Protein AF-A0A812IK78-F1 (afdb_monomer)

Nearest PDB structures (foldseek):
  7ung-assembly1_5  TM=8.771E-01  e=2.254E-24  Homo sapiens
  8glv-assembly1_Gz  TM=8.701E-01  e=1.494E-21  Chlamydomonas reinhardtii
  8g2z-assembly1_2M  TM=7.871E-01  e=5.403E-22  Tetrahymena thermophila CU428
  8snb-assembly1_4K  TM=7.567E-01  e=2.818E-20  Strongylocentrotus purpuratus
  7rro-assembly1_5  TM=8.333E-01  e=8.006E-18  Bos taurus

Organism: NCBI:txid878477

Mean predicted aligned error: 6.22 Å

Structure (mmCIF, N/CA/C/O backbone):
data_AF-A0A812IK78-F1
#
_entry.id   AF-A0A812IK78-F1
#
loop_
_atom_site.group_PDB
_atom_site.id
_atom_site.type_symbol
_atom_site.label_atom_id
_atom_site.label_alt_id
_atom_site.label_comp_id
_atom_site.label_asym_id
_atom_site.label_entity_id
_atom_site.label_seq_id
_atom_site.pdbx_PDB_ins_code
_atom_site.Cartn_x
_atom_site.Cartn_y
_atom_site.Cartn_z
_atom_site.occupancy
_atom_site.B_iso_or_equiv
_atom_site.auth_seq_id
_atom_site.auth_comp_id
_atom_site.auth_asym_id
_atom_site.auth_atom_id
_atom_site.pdbx_PDB_model_num
ATOM 1 N N . MET A 1 1 ? 15.919 9.893 -33.409 1.00 46.41 1 MET A N 1
ATOM 2 C CA . MET A 1 1 ? 15.986 10.780 -32.232 1.00 46.41 1 MET A CA 1
ATOM 3 C C . MET A 1 1 ? 16.016 9.869 -31.035 1.00 46.41 1 MET A C 1
ATOM 5 O O . MET A 1 1 ? 15.096 9.068 -30.896 1.00 46.41 1 MET A O 1
ATOM 9 N N . ASP A 1 2 ? 17.118 9.893 -30.299 1.00 56.88 2 ASP A N 1
ATOM 10 C CA . ASP A 1 2 ? 17.412 8.895 -29.279 1.00 56.88 2 ASP A CA 1
ATOM 11 C C . ASP A 1 2 ? 16.369 8.951 -28.163 1.00 56.88 2 ASP A C 1
ATOM 13 O O . ASP A 1 2 ? 16.125 9.997 -27.565 1.00 56.88 2 ASP A O 1
ATOM 17 N N . SER A 1 3 ? 15.690 7.826 -27.944 1.00 71.88 3 SER A N 1
ATOM 18 C CA . SER A 1 3 ? 14.838 7.635 -26.776 1.00 71.88 3 SER A CA 1
ATOM 19 C C . SER A 1 3 ? 15.735 7.586 -25.546 1.00 71.88 3 SER A C 1
ATOM 21 O O . SER A 1 3 ? 16.644 6.753 -25.515 1.00 71.88 3 SER A O 1
ATOM 23 N N . GLU A 1 4 ? 15.464 8.430 -24.552 1.00 90.62 4 GLU A N 1
ATOM 24 C CA . GLU A 1 4 ? 16.098 8.328 -23.237 1.00 90.62 4 GLU A CA 1
ATOM 25 C C . GLU A 1 4 ? 15.879 6.910 -22.693 1.00 90.62 4 GLU A C 1
ATOM 27 O O . GLU A 1 4 ? 14.797 6.332 -22.864 1.00 90.62 4 GLU A O 1
ATOM 32 N N . ASN A 1 5 ? 16.914 6.314 -22.107 1.00 93.38 5 ASN A N 1
ATOM 33 C CA . ASN A 1 5 ? 16.847 4.960 -21.589 1.00 93.38 5 ASN A CA 1
ATOM 34 C C . ASN A 1 5 ? 17.382 4.872 -20.162 1.00 93.38 5 ASN A C 1
ATOM 36 O O . ASN A 1 5 ? 18.291 5.586 -19.756 1.00 93.38 5 ASN A O 1
ATOM 40 N N . PHE A 1 6 ? 16.785 3.960 -19.409 1.00 94.94 6 PHE A N 1
ATOM 41 C CA . PHE A 1 6 ? 17.054 3.756 -17.998 1.00 94.94 6 PHE A CA 1
ATOM 42 C C . PHE A 1 6 ? 17.309 2.275 -17.754 1.00 94.94 6 PHE A C 1
ATOM 44 O O . PHE A 1 6 ? 16.521 1.420 -18.174 1.00 94.94 6 PHE A O 1
ATOM 51 N N . GLY A 1 7 ? 18.428 1.963 -17.110 1.00 95.88 7 GLY A N 1
ATOM 52 C CA . GLY A 1 7 ? 18.845 0.598 -16.825 1.00 95.88 7 GLY A CA 1
ATOM 53 C C . GLY A 1 7 ? 18.560 0.196 -15.380 1.00 95.88 7 GLY A C 1
ATOM 54 O O . GLY A 1 7 ? 18.859 0.934 -14.442 1.00 95.88 7 GLY A O 1
ATOM 55 N N . PHE A 1 8 ? 18.051 -1.018 -15.186 1.00 96.88 8 PHE A N 1
ATOM 56 C CA . PHE A 1 8 ? 17.749 -1.593 -13.877 1.00 96.88 8 PHE A CA 1
ATOM 57 C C . PHE A 1 8 ? 18.236 -3.039 -13.794 1.00 96.88 8 PHE A C 1
ATOM 59 O O . PHE A 1 8 ? 18.164 -3.793 -14.764 1.00 96.88 8 PHE A O 1
ATOM 66 N N . VAL A 1 9 ? 18.687 -3.438 -12.610 1.00 96.75 9 VAL A N 1
ATOM 67 C CA . VAL A 1 9 ? 18.851 -4.842 -12.230 1.00 96.75 9 VAL A CA 1
ATOM 68 C C . VAL A 1 9 ? 17.561 -5.270 -11.548 1.00 96.75 9 VAL A C 1
ATOM 70 O O . VAL A 1 9 ? 17.132 -4.630 -10.584 1.00 96.75 9 VAL A O 1
ATOM 73 N N . VAL A 1 10 ? 16.933 -6.330 -12.047 1.00 95.88 10 VAL A N 1
ATOM 74 C CA . VAL A 1 10 ? 15.663 -6.843 -11.524 1.00 95.88 10 VAL A CA 1
ATOM 75 C C . VAL A 1 10 ? 15.770 -8.319 -11.170 1.00 95.88 10 VAL A C 1
ATOM 77 O O . VAL A 1 10 ? 16.457 -9.072 -11.855 1.00 95.88 10 VAL A O 1
ATOM 80 N N . GLU A 1 11 ? 15.070 -8.736 -10.121 1.00 92.94 11 GLU A N 1
ATOM 81 C CA . GLU A 1 11 ? 14.919 -10.138 -9.736 1.00 92.94 11 GLU A CA 1
ATOM 82 C C . GLU A 1 11 ? 13.511 -10.644 -10.078 1.00 92.94 11 GLU A C 1
ATOM 84 O O . GLU A 1 11 ? 12.519 -9.929 -9.917 1.00 92.94 11 GLU A O 1
ATOM 89 N N . TRP A 1 12 ? 13.427 -11.878 -10.570 1.00 89.00 12 TRP A N 1
ATOM 90 C CA . TRP A 1 12 ? 12.177 -12.560 -10.901 1.00 89.00 12 TRP A CA 1
ATOM 91 C C . TRP A 1 12 ? 12.242 -14.018 -10.449 1.00 89.00 12 TRP A C 1
ATOM 93 O O . TRP A 1 12 ? 13.249 -14.694 -10.675 1.00 89.00 12 TRP A O 1
ATOM 103 N N . TYR A 1 13 ? 11.170 -14.492 -9.816 1.00 80.94 13 TYR A N 1
ATOM 104 C CA . TYR A 1 13 ? 11.032 -15.880 -9.389 1.00 80.94 13 TYR A CA 1
ATOM 105 C C . TYR A 1 13 ? 10.614 -16.775 -10.563 1.00 80.94 13 TYR A C 1
ATOM 107 O O . TYR A 1 13 ? 9.568 -16.568 -11.182 1.00 80.94 13 TYR A O 1
ATOM 115 N N . ASP A 1 14 ? 11.439 -17.775 -10.867 1.00 78.31 14 ASP A N 1
ATOM 116 C CA . ASP A 1 14 ? 11.171 -18.791 -11.880 1.00 78.31 14 ASP A CA 1
ATOM 117 C C . ASP A 1 14 ? 10.496 -20.004 -11.230 1.00 78.31 14 ASP A C 1
ATOM 119 O O . ASP A 1 14 ? 11.157 -20.852 -10.633 1.00 78.31 14 ASP A O 1
ATOM 123 N N . SER A 1 15 ? 9.170 -20.091 -11.371 1.00 71.94 15 SER A N 1
ATOM 124 C CA . SER A 1 15 ? 8.363 -21.166 -10.770 1.00 71.94 15 SER A CA 1
ATOM 125 C C . SER A 1 15 ? 8.707 -22.582 -11.250 1.00 71.94 15 SER A C 1
ATOM 127 O O . SER A 1 15 ? 8.415 -23.538 -10.540 1.00 71.94 15 SER A O 1
ATOM 129 N N . GLN A 1 16 ? 9.302 -22.751 -12.439 1.00 77.00 16 GLN A N 1
ATOM 130 C CA . GLN A 1 16 ? 9.676 -24.084 -12.932 1.00 77.00 16 GLN A CA 1
ATOM 131 C C . GLN A 1 16 ? 10.984 -24.566 -12.309 1.00 77.00 16 GLN A C 1
ATOM 133 O O . GLN A 1 16 ? 11.167 -25.762 -12.096 1.00 77.00 16 GLN A O 1
ATOM 138 N N . ALA A 1 17 ? 11.898 -23.630 -12.057 1.00 75.94 17 ALA A N 1
ATOM 139 C CA . ALA A 1 17 ? 13.214 -23.912 -11.507 1.00 75.94 17 ALA A CA 1
ATOM 140 C C . ALA A 1 17 ? 13.279 -23.741 -9.979 1.00 75.94 17 ALA A C 1
ATOM 142 O O . ALA A 1 17 ? 14.296 -24.090 -9.390 1.00 75.94 17 ALA A O 1
ATOM 143 N N . ASP A 1 18 ? 12.228 -23.191 -9.362 1.00 76.00 18 ASP A N 1
ATOM 144 C CA . ASP A 1 18 ? 12.171 -22.811 -7.944 1.00 76.00 18 ASP A CA 1
ATOM 145 C C . ASP A 1 18 ? 13.355 -21.918 -7.523 1.00 76.00 18 ASP A C 1
ATOM 147 O O . ASP A 1 18 ? 14.008 -22.105 -6.497 1.00 76.00 18 ASP A O 1
ATOM 151 N N . LEU A 1 19 ? 13.699 -20.956 -8.387 1.00 82.62 19 LEU A N 1
ATOM 152 C CA . LEU A 1 19 ? 14.916 -20.155 -8.265 1.00 82.62 19 LEU A CA 1
ATOM 153 C C . LEU A 1 19 ? 14.652 -18.683 -8.584 1.00 82.62 19 LEU A C 1
ATOM 155 O O . LEU A 1 19 ? 14.007 -18.339 -9.576 1.00 82.62 19 LEU A O 1
ATOM 159 N N . MET A 1 20 ? 15.242 -17.797 -7.781 1.00 82.38 20 MET A N 1
ATOM 160 C CA . MET A 1 20 ? 15.322 -16.370 -8.096 1.00 82.38 20 MET A CA 1
ATOM 161 C C . MET A 1 20 ? 16.390 -16.133 -9.166 1.00 82.38 20 MET A C 1
ATOM 163 O O . MET A 1 20 ? 17.553 -16.515 -9.006 1.00 82.38 20 MET A O 1
ATOM 167 N N . ARG A 1 21 ? 16.008 -15.480 -10.264 1.00 89.81 21 ARG A N 1
ATOM 168 C CA . ARG A 1 21 ? 16.914 -15.102 -11.355 1.00 89.81 21 ARG A CA 1
ATOM 169 C C . ARG A 1 21 ? 17.015 -13.589 -11.463 1.00 89.81 21 ARG A C 1
ATOM 171 O O . ARG A 1 21 ? 16.025 -12.881 -11.300 1.00 89.81 21 ARG A O 1
ATOM 178 N N . GLU A 1 22 ? 18.209 -13.111 -11.788 1.00 94.50 22 GLU A N 1
ATOM 179 C CA . GLU A 1 22 ? 18.461 -11.697 -12.049 1.00 94.50 22 GLU A CA 1
ATOM 180 C C . GLU A 1 22 ? 18.519 -11.429 -13.551 1.00 94.50 22 GLU A C 1
ATOM 182 O O . GLU A 1 22 ? 19.116 -12.194 -14.312 1.00 94.50 22 GLU A O 1
ATOM 187 N N . TYR A 1 23 ? 17.921 -10.315 -13.958 1.00 95.69 23 TYR A N 1
ATOM 188 C CA . TYR A 1 23 ? 17.909 -9.826 -15.329 1.00 95.69 23 TYR A CA 1
ATOM 189 C C . TYR A 1 23 ? 18.273 -8.348 -15.355 1.00 95.69 23 TYR A C 1
ATOM 191 O O . TYR A 1 23 ? 18.045 -7.608 -14.396 1.00 95.69 23 TYR A O 1
ATOM 199 N N . GLN A 1 24 ? 18.791 -7.902 -16.493 1.00 96.69 24 GLN A N 1
ATOM 200 C CA . GLN A 1 24 ? 18.930 -6.485 -16.779 1.00 96.69 24 GLN A CA 1
ATOM 201 C C . GLN A 1 24 ? 17.686 -6.017 -17.535 1.00 96.69 24 GLN A C 1
ATOM 203 O O . GLN A 1 24 ? 17.419 -6.481 -18.643 1.00 96.69 24 GLN A O 1
ATOM 208 N N . LEU A 1 25 ? 16.922 -5.114 -16.927 1.00 96.94 25 LEU A N 1
ATOM 209 C CA . LEU A 1 25 ? 15.779 -4.442 -17.533 1.00 96.94 25 LEU A CA 1
ATOM 210 C C . LEU A 1 25 ? 16.242 -3.093 -18.090 1.00 96.94 25 LEU A C 1
ATOM 212 O O . LEU A 1 25 ? 16.832 -2.287 -17.375 1.00 96.94 25 LEU A O 1
ATOM 216 N N . THR A 1 26 ? 15.945 -2.825 -19.355 1.00 96.50 26 THR A N 1
ATOM 217 C CA . THR A 1 26 ? 16.120 -1.504 -19.965 1.00 96.50 26 THR A CA 1
ATOM 218 C C . THR A 1 26 ? 14.755 -0.935 -20.293 1.00 96.50 26 THR A C 1
ATOM 220 O O . THR A 1 26 ? 13.980 -1.567 -21.011 1.00 96.50 26 THR A O 1
ATOM 223 N N . VAL A 1 27 ? 14.470 0.255 -19.776 1.00 95.81 27 VAL A N 1
ATOM 224 C CA . VAL A 1 27 ? 13.242 1.000 -20.048 1.00 95.81 27 VAL A CA 1
ATOM 225 C C . VAL A 1 27 ? 13.580 2.152 -20.979 1.00 95.81 27 VAL A C 1
ATOM 227 O O . VAL A 1 27 ? 14.478 2.936 -20.695 1.00 95.81 27 VAL A O 1
ATOM 230 N N . PHE A 1 28 ? 12.869 2.249 -22.092 1.00 95.25 28 PHE A N 1
ATOM 231 C CA . PHE A 1 28 ? 13.009 3.301 -23.085 1.00 95.25 28 PHE A CA 1
ATOM 232 C C . PHE A 1 28 ? 11.812 4.239 -22.970 1.00 95.25 28 PHE A C 1
ATOM 234 O O . PHE A 1 28 ? 10.661 3.796 -22.975 1.00 95.25 28 PHE A O 1
ATOM 241 N N . LYS A 1 29 ? 12.089 5.538 -22.892 1.00 93.38 29 LYS A N 1
ATOM 242 C CA . LYS A 1 29 ? 11.090 6.601 -22.864 1.00 93.38 29 LYS A CA 1
ATOM 243 C C . LYS A 1 29 ? 11.051 7.272 -24.241 1.00 93.38 29 LYS A C 1
ATOM 245 O O . LYS A 1 29 ? 11.877 8.144 -24.526 1.00 93.38 29 LYS A O 1
ATOM 250 N N . PRO A 1 30 ? 10.152 6.847 -25.146 1.00 92.12 30 PRO A N 1
ATOM 251 C CA . PRO A 1 30 ? 10.002 7.515 -26.429 1.00 92.12 30 PRO A CA 1
ATOM 252 C C . PRO A 1 30 ? 9.407 8.917 -26.236 1.00 92.12 30 PRO A C 1
ATOM 254 O O . PRO A 1 30 ? 8.696 9.185 -25.271 1.00 92.12 30 PRO A O 1
ATOM 257 N N . HIS A 1 31 ? 9.657 9.825 -27.185 1.00 87.31 31 HIS A N 1
ATOM 258 C CA . HIS A 1 31 ? 9.083 11.179 -27.149 1.00 87.31 31 HIS A CA 1
ATOM 259 C C . HIS A 1 31 ? 7.542 11.157 -27.225 1.00 87.31 31 HIS A C 1
ATOM 261 O O . HIS A 1 31 ? 6.865 12.056 -26.724 1.00 87.31 31 HIS A O 1
ATOM 267 N N . LYS A 1 32 ? 6.974 10.153 -27.898 1.00 88.00 32 LYS A N 1
ATOM 268 C CA . LYS A 1 32 ? 5.530 9.927 -27.994 1.00 88.00 32 LYS A CA 1
ATOM 269 C C . LYS A 1 32 ? 5.249 8.441 -27.830 1.00 88.00 32 LYS A C 1
ATOM 271 O O . LYS A 1 32 ? 5.955 7.628 -28.420 1.00 88.00 32 LYS A O 1
ATOM 276 N N . GLY A 1 33 ? 4.184 8.120 -27.106 1.00 88.62 33 GLY A N 1
ATOM 277 C CA . GLY A 1 33 ? 3.752 6.746 -26.870 1.00 88.62 33 GLY A CA 1
ATOM 278 C C . GLY A 1 33 ? 4.087 6.238 -25.465 1.00 88.62 33 GLY A C 1
ATOM 279 O O . GLY A 1 33 ? 4.602 6.997 -24.641 1.00 88.62 33 GLY A O 1
ATOM 280 N N . PRO A 1 34 ? 3.739 4.974 -25.180 1.00 93.25 34 PRO A N 1
ATOM 281 C CA . PRO A 1 34 ? 3.996 4.348 -23.889 1.00 93.25 34 PRO A CA 1
ATOM 282 C C . PRO A 1 34 ? 5.493 4.105 -23.675 1.00 93.25 34 PRO A C 1
ATOM 284 O O . PRO A 1 34 ? 6.281 4.147 -24.621 1.00 93.25 34 PRO A O 1
ATOM 287 N N . LEU A 1 35 ? 5.884 3.793 -22.437 1.00 94.69 35 LEU A N 1
ATOM 288 C CA . LEU A 1 35 ? 7.221 3.260 -22.181 1.00 94.69 35 LEU A CA 1
ATOM 289 C C . LEU A 1 35 ? 7.416 1.952 -22.945 1.00 94.69 35 LEU A C 1
ATOM 291 O O . LEU A 1 35 ? 6.470 1.203 -23.180 1.00 94.69 35 LEU A O 1
ATOM 295 N N . GLU A 1 36 ? 8.654 1.653 -23.306 1.00 95.75 36 GLU A N 1
ATOM 296 C CA . GLU A 1 36 ? 9.023 0.375 -23.905 1.00 95.75 36 GLU A CA 1
ATOM 297 C C . GLU A 1 36 ? 10.068 -0.304 -23.029 1.00 95.75 36 GLU A C 1
ATOM 299 O O . GLU A 1 36 ? 10.889 0.359 -22.402 1.00 95.75 36 GLU A O 1
ATOM 304 N N . VAL A 1 37 ? 10.059 -1.631 -22.977 1.00 96.25 37 VAL A N 1
ATOM 305 C CA . VAL A 1 37 ? 10.954 -2.408 -22.116 1.00 96.25 37 VAL A CA 1
ATOM 306 C C . VAL A 1 37 ? 11.644 -3.514 -22.893 1.00 96.25 37 VAL A C 1
ATOM 308 O O . VAL A 1 37 ? 11.050 -4.134 -23.772 1.00 96.25 37 VAL A O 1
ATOM 311 N N . ALA A 1 38 ? 12.903 -3.774 -22.559 1.00 96.06 38 ALA A N 1
ATOM 312 C CA . ALA A 1 38 ? 13.656 -4.940 -23.004 1.00 96.06 38 ALA A CA 1
ATOM 313 C C . ALA A 1 38 ? 14.335 -5.596 -21.799 1.00 96.06 38 ALA A C 1
ATOM 315 O O . ALA A 1 38 ? 14.717 -4.909 -20.853 1.00 96.06 38 ALA A O 1
ATOM 316 N N . MET A 1 39 ? 14.505 -6.917 -21.840 1.00 96.12 39 MET A N 1
ATOM 317 C CA . MET A 1 39 ? 15.223 -7.660 -20.803 1.00 96.12 39 MET A CA 1
ATOM 318 C C . MET A 1 39 ? 16.352 -8.486 -21.403 1.00 96.12 39 MET A C 1
ATOM 320 O O . MET A 1 39 ? 16.181 -9.165 -22.423 1.00 96.12 39 MET A O 1
ATOM 324 N N . TYR A 1 40 ? 17.490 -8.470 -20.723 1.00 96.06 40 TYR A N 1
ATOM 325 C CA . TYR A 1 40 ? 18.671 -9.254 -21.046 1.00 96.06 40 TYR A CA 1
ATOM 326 C C . TYR A 1 40 ? 19.0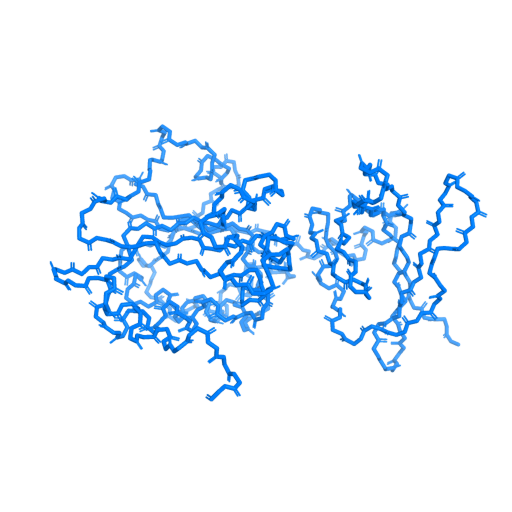12 -10.184 -19.881 1.00 96.06 40 TYR A C 1
ATOM 328 O O . TYR A 1 40 ? 18.966 -9.779 -18.719 1.00 96.06 40 TYR A O 1
ATOM 336 N N . ASP A 1 41 ? 19.325 -11.438 -20.200 1.00 94.19 41 ASP A N 1
ATOM 337 C CA . ASP A 1 41 ? 19.831 -12.422 -19.247 1.00 94.19 41 ASP A CA 1
ATOM 338 C C . ASP A 1 41 ? 21.368 -12.380 -19.276 1.00 94.19 41 ASP A C 1
ATOM 340 O O . ASP A 1 41 ? 21.969 -12.866 -20.244 1.00 94.19 41 ASP A O 1
ATOM 344 N N . PRO A 1 42 ? 22.019 -11.805 -18.246 1.00 90.81 42 PRO A N 1
ATOM 345 C CA . PRO A 1 42 ? 23.472 -11.700 -18.211 1.00 90.81 42 PRO A CA 1
ATOM 346 C C . PRO A 1 42 ? 24.165 -13.052 -18.021 1.00 90.81 42 PRO A C 1
ATOM 348 O O . PRO A 1 42 ? 25.313 -13.187 -18.430 1.00 90.81 42 PRO A O 1
ATOM 351 N N . LYS A 1 43 ? 23.496 -14.062 -17.443 1.00 90.81 43 LYS A N 1
ATOM 352 C CA . LYS A 1 43 ? 24.081 -15.396 -17.233 1.00 90.81 43 LYS A CA 1
ATOM 353 C C . LYS A 1 43 ? 24.050 -16.229 -18.511 1.00 90.81 43 LYS A C 1
ATOM 355 O O . LYS A 1 43 ? 25.012 -16.924 -18.815 1.00 90.81 43 LYS A O 1
ATOM 360 N N . ALA A 1 44 ? 22.948 -16.166 -19.257 1.00 90.56 44 ALA A N 1
ATOM 361 C CA . ALA A 1 44 ? 22.789 -16.895 -20.518 1.00 90.56 44 ALA A CA 1
ATOM 362 C C . ALA A 1 44 ? 23.257 -16.100 -21.752 1.00 90.56 44 ALA A C 1
ATOM 364 O O . ALA A 1 44 ? 23.137 -16.592 -22.875 1.00 90.56 44 ALA A O 1
ATOM 365 N N . HIS A 1 45 ? 23.745 -14.872 -21.556 1.00 92.56 45 HIS A N 1
ATOM 366 C CA . HIS A 1 45 ? 24.200 -13.951 -22.598 1.00 92.56 45 HIS A CA 1
ATOM 367 C C . HIS A 1 45 ? 23.207 -13.751 -23.757 1.00 92.56 45 HIS A C 1
ATOM 369 O O . HIS A 1 45 ? 23.598 -13.628 -24.920 1.00 92.56 45 HIS A O 1
ATOM 375 N N . ARG A 1 46 ? 21.903 -13.700 -23.461 1.00 93.56 46 ARG A N 1
ATOM 376 C CA . ARG A 1 46 ? 20.851 -13.604 -24.486 1.00 93.56 46 ARG A CA 1
ATOM 377 C C . ARG A 1 46 ? 19.747 -12.628 -24.107 1.00 93.56 46 ARG A C 1
ATOM 379 O O . ARG A 1 46 ? 19.479 -12.387 -22.933 1.00 93.56 46 ARG A O 1
ATOM 386 N N . SER A 1 47 ? 19.054 -12.107 -25.119 1.00 92.19 47 SER A N 1
ATOM 387 C CA . SER A 1 47 ? 17.808 -11.369 -24.897 1.00 92.19 47 SER A CA 1
ATOM 388 C C . SER A 1 47 ? 16.756 -12.313 -24.313 1.00 92.19 47 SER A C 1
ATOM 390 O O . SER A 1 47 ? 16.498 -13.383 -24.866 1.00 92.19 47 SER A O 1
ATOM 392 N N . PHE A 1 48 ? 16.175 -11.905 -23.188 1.00 92.00 48 PHE A N 1
ATOM 393 C CA . PHE A 1 48 ? 15.056 -12.587 -22.547 1.00 92.00 48 PHE A CA 1
ATOM 394 C C . PHE A 1 48 ? 13.718 -12.030 -23.047 1.00 92.00 48 PHE A C 1
ATOM 396 O O . PHE A 1 48 ? 12.802 -12.785 -23.361 1.00 92.00 48 PHE A O 1
ATOM 403 N N . LEU A 1 49 ? 13.635 -10.703 -23.183 1.00 93.06 49 LEU A N 1
ATOM 404 C CA . LEU A 1 49 ? 12.498 -9.989 -23.754 1.00 93.06 49 LEU A CA 1
ATOM 405 C C . LEU A 1 49 ? 13.021 -8.950 -24.747 1.00 93.06 49 LEU A C 1
ATOM 407 O O . LEU A 1 49 ? 13.859 -8.114 -24.399 1.00 93.06 49 LEU A O 1
ATOM 411 N N . LYS A 1 50 ? 12.530 -9.000 -25.987 1.00 94.50 50 LYS A N 1
ATOM 412 C CA . LYS A 1 50 ? 12.819 -7.963 -26.987 1.00 94.50 50 LYS A CA 1
ATOM 413 C C . LYS A 1 50 ? 12.088 -6.669 -26.622 1.00 94.50 50 LYS A C 1
ATOM 415 O O . LYS A 1 50 ? 11.107 -6.707 -25.893 1.00 94.50 50 LYS A O 1
ATOM 420 N N . ARG A 1 51 ? 12.555 -5.536 -27.150 1.00 94.81 51 ARG A N 1
ATOM 421 C CA . ARG A 1 51 ? 11.939 -4.218 -26.932 1.00 94.81 51 ARG A CA 1
ATOM 422 C C . ARG A 1 51 ? 10.452 -4.251 -27.296 1.00 94.81 51 ARG A C 1
ATOM 424 O O . ARG A 1 51 ? 10.123 -4.507 -28.453 1.00 94.81 51 ARG A O 1
ATOM 431 N N . MET A 1 52 ? 9.581 -4.000 -26.323 1.00 94.12 52 MET A N 1
ATOM 432 C CA . MET A 1 52 ? 8.129 -4.001 -26.512 1.00 94.12 52 MET A CA 1
ATOM 433 C C . MET A 1 52 ? 7.435 -2.923 -25.654 1.00 94.12 52 MET A C 1
ATOM 435 O O . MET A 1 52 ? 7.938 -2.598 -24.578 1.00 94.12 52 MET A O 1
ATOM 439 N N . PRO A 1 53 ? 6.295 -2.363 -26.105 1.00 94.00 53 PRO A N 1
ATOM 440 C CA . PRO A 1 53 ? 5.578 -1.291 -25.408 1.00 94.00 53 PRO A CA 1
ATOM 441 C C . PRO A 1 53 ? 4.779 -1.777 -24.191 1.00 94.00 53 PRO A C 1
ATOM 443 O O . PRO A 1 53 ? 4.042 -2.761 -24.269 1.00 94.00 53 PRO A O 1
ATOM 446 N N . ILE A 1 54 ? 4.851 -1.034 -23.089 1.00 93.50 54 ILE A N 1
ATOM 447 C CA . ILE A 1 54 ? 4.163 -1.310 -21.826 1.00 93.50 54 ILE A CA 1
ATOM 448 C C . ILE A 1 54 ? 3.389 -0.068 -21.334 1.00 93.50 54 ILE A C 1
ATOM 450 O O . ILE A 1 54 ? 3.945 0.794 -20.654 1.00 93.50 54 ILE A O 1
ATOM 454 N N . PRO A 1 55 ? 2.096 0.059 -21.685 1.00 86.88 55 PRO A N 1
ATOM 455 C CA . PRO A 1 55 ? 1.300 1.249 -21.369 1.00 86.88 55 PRO A CA 1
ATOM 456 C C . PRO A 1 55 ? 1.122 1.525 -19.873 1.00 86.88 55 PRO A C 1
ATOM 458 O O . PRO A 1 55 ? 1.122 2.682 -19.464 1.00 86.88 55 PRO A O 1
ATOM 461 N N . ASP A 1 56 ? 1.010 0.472 -19.063 1.00 85.31 56 ASP A N 1
ATOM 462 C CA . 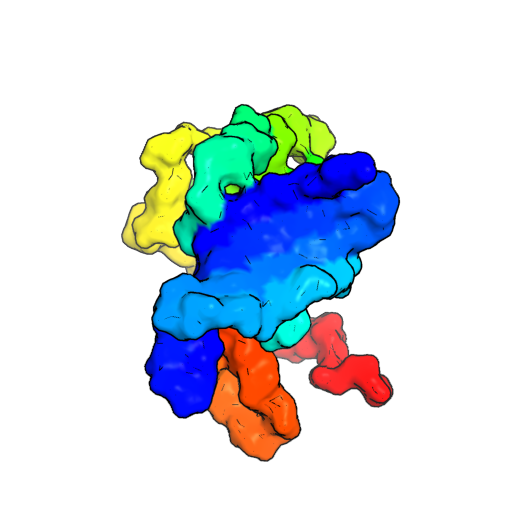ASP A 1 56 ? 0.637 0.589 -17.646 1.00 85.31 56 ASP A CA 1
ATOM 463 C C . ASP A 1 56 ? 1.825 0.840 -16.707 1.00 85.31 56 ASP A C 1
ATOM 465 O O . ASP A 1 56 ? 1.650 0.950 -15.491 1.00 85.31 56 ASP A O 1
ATOM 469 N N . LEU A 1 57 ? 3.048 0.884 -17.241 1.00 89.19 57 LEU A N 1
ATOM 470 C CA . LEU A 1 57 ? 4.250 1.127 -16.453 1.00 89.19 57 LEU A CA 1
ATOM 471 C C . LEU A 1 57 ? 4.563 2.621 -16.431 1.00 89.19 57 LEU A C 1
ATOM 473 O O . LEU A 1 57 ? 4.731 3.242 -17.482 1.00 89.19 57 LEU A O 1
ATOM 477 N N . LYS A 1 58 ? 4.722 3.187 -15.233 1.00 87.25 58 LYS A N 1
ATOM 478 C CA . LYS A 1 58 ? 5.233 4.549 -15.061 1.00 87.25 58 LYS A CA 1
ATOM 479 C C . LYS A 1 58 ? 6.700 4.498 -14.660 1.00 87.25 58 LYS A C 1
ATOM 481 O O . LYS A 1 58 ? 7.109 3.643 -13.879 1.00 87.25 58 LYS A O 1
ATOM 486 N N . ILE A 1 59 ? 7.499 5.449 -15.145 1.00 87.50 59 ILE A N 1
ATOM 487 C CA . ILE A 1 59 ? 8.923 5.532 -14.777 1.00 87.50 59 ILE A CA 1
ATOM 488 C C . ILE A 1 59 ? 9.093 5.731 -13.262 1.00 87.50 59 ILE A C 1
ATOM 490 O O . ILE A 1 59 ? 10.001 5.187 -12.645 1.00 87.50 59 ILE A O 1
ATOM 494 N N . GLU A 1 60 ? 8.140 6.425 -12.644 1.00 82.31 60 GLU A N 1
ATOM 495 C CA . GLU A 1 60 ? 8.046 6.643 -11.203 1.00 82.31 60 GLU A CA 1
ATOM 496 C C . GLU A 1 60 ? 7.843 5.345 -10.407 1.00 82.31 60 GLU A C 1
ATOM 498 O O . GLU A 1 60 ? 8.066 5.335 -9.196 1.00 82.31 60 GLU A O 1
ATOM 503 N N . ASP A 1 61 ? 7.361 4.264 -11.025 1.00 83.88 61 ASP A N 1
ATOM 504 C CA . ASP A 1 61 ? 7.196 2.959 -10.371 1.00 83.88 61 ASP A CA 1
ATOM 505 C C . ASP A 1 61 ? 8.523 2.208 -10.242 1.00 83.88 61 ASP A C 1
ATOM 507 O O . ASP A 1 61 ? 8.616 1.296 -9.432 1.00 83.88 61 ASP A O 1
ATOM 511 N N . LEU A 1 62 ? 9.549 2.592 -11.008 1.00 88.38 62 LEU A N 1
ATOM 512 C CA . LEU A 1 62 ? 10.835 1.903 -11.065 1.00 88.38 62 LEU A CA 1
ATOM 513 C C . LEU A 1 62 ? 11.804 2.477 -10.029 1.00 88.38 62 LEU A C 1
ATOM 515 O O . LEU A 1 62 ? 12.632 3.341 -10.319 1.00 88.38 62 LEU A O 1
ATOM 519 N N . THR A 1 63 ? 11.687 1.987 -8.798 1.00 85.75 63 THR A N 1
ATOM 520 C CA . THR A 1 63 ? 12.537 2.389 -7.664 1.00 85.75 63 THR A CA 1
ATOM 521 C C . THR A 1 63 ? 13.201 1.180 -7.042 1.00 85.75 63 THR A C 1
ATOM 523 O O . THR A 1 63 ? 12.633 0.090 -7.058 1.00 85.75 63 THR A O 1
ATOM 526 N N . VAL A 1 64 ? 14.383 1.340 -6.453 1.00 88.25 64 VAL A N 1
ATOM 527 C CA . VAL A 1 64 ? 15.009 0.229 -5.726 1.00 88.25 64 VAL A CA 1
ATOM 528 C C . VAL A 1 64 ? 14.077 -0.267 -4.613 1.00 88.25 64 VAL A C 1
ATOM 530 O O . VAL A 1 64 ? 13.622 0.508 -3.776 1.00 88.25 64 VAL A O 1
ATOM 533 N N . GLY A 1 65 ? 13.791 -1.569 -4.622 1.00 84.19 65 GLY A N 1
ATOM 534 C CA . GLY A 1 65 ? 12.877 -2.249 -3.705 1.00 84.19 65 GLY A CA 1
ATOM 535 C C . GLY A 1 65 ? 11.442 -2.405 -4.218 1.00 84.19 65 GLY A C 1
ATOM 536 O O . GLY A 1 65 ? 10.724 -3.251 -3.692 1.00 84.19 65 GLY A O 1
ATOM 537 N N . SER A 1 66 ? 11.023 -1.652 -5.240 1.00 84.44 66 SER A N 1
ATOM 538 C CA . SER A 1 66 ? 9.680 -1.780 -5.830 1.00 84.44 66 SER A CA 1
ATOM 539 C C . SER A 1 66 ? 9.516 -3.065 -6.650 1.00 84.44 66 SER A C 1
ATOM 541 O O . SER A 1 66 ? 10.480 -3.562 -7.234 1.00 84.44 66 SER A O 1
ATOM 543 N N . THR A 1 67 ? 8.283 -3.571 -6.747 1.00 87.81 67 THR A N 1
ATOM 544 C CA . THR A 1 67 ? 7.913 -4.616 -7.713 1.00 87.81 67 THR A CA 1
ATOM 545 C C . THR A 1 67 ? 7.091 -4.009 -8.842 1.00 87.81 67 THR A C 1
ATOM 547 O O . THR A 1 67 ? 6.036 -3.417 -8.612 1.00 87.81 67 THR A O 1
ATOM 550 N N . VAL A 1 68 ? 7.539 -4.205 -10.080 1.00 89.06 68 VAL A N 1
ATOM 551 C CA . VAL A 1 68 ? 6.824 -3.800 -11.294 1.00 89.06 68 VAL A CA 1
ATOM 552 C C . VAL A 1 68 ? 6.358 -5.026 -12.066 1.00 89.06 68 VAL A C 1
ATOM 554 O O . VAL A 1 68 ? 6.988 -6.079 -12.03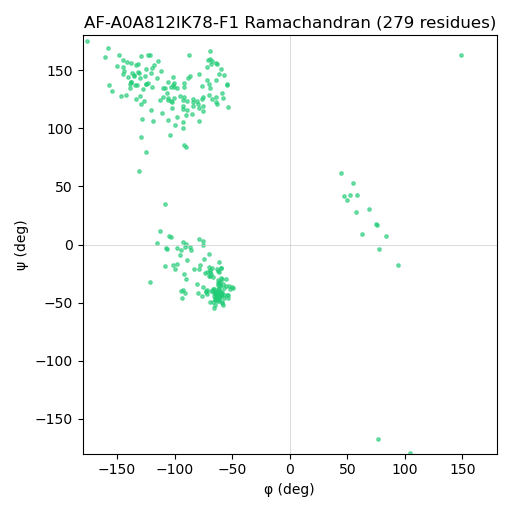7 1.00 89.06 68 VAL A O 1
ATOM 557 N N . THR A 1 69 ? 5.233 -4.909 -12.770 1.00 87.12 69 THR A N 1
ATOM 558 C CA . THR A 1 69 ? 4.730 -6.000 -13.614 1.00 87.12 69 THR A CA 1
ATOM 559 C C . THR A 1 69 ? 5.087 -5.738 -15.067 1.00 87.12 69 THR A C 1
ATOM 561 O O . THR A 1 69 ? 4.751 -4.683 -15.591 1.00 87.12 69 THR A O 1
ATOM 564 N N . VAL A 1 70 ? 5.739 -6.704 -15.713 1.00 89.69 70 VAL A N 1
ATOM 565 C CA . VAL A 1 70 ? 6.127 -6.671 -17.127 1.00 89.69 70 VAL A CA 1
ATOM 566 C C . VAL A 1 70 ? 5.640 -7.954 -17.798 1.00 89.69 70 VAL A C 1
ATOM 568 O O . VAL A 1 70 ? 6.176 -9.030 -17.545 1.00 89.69 70 VAL A O 1
ATOM 571 N N . TYR A 1 71 ? 4.606 -7.853 -18.642 1.00 86.44 71 TYR A N 1
ATOM 572 C CA . TYR A 1 71 ? 3.977 -8.986 -19.349 1.00 86.44 71 TYR A CA 1
ATOM 573 C C . TYR A 1 71 ? 3.733 -10.211 -18.455 1.00 86.44 71 TYR A C 1
ATOM 575 O O . TYR A 1 71 ? 4.316 -11.274 -18.675 1.00 86.44 71 TYR A O 1
ATOM 583 N N . ALA A 1 72 ? 2.907 -10.028 -17.421 1.00 81.00 72 ALA A N 1
ATOM 584 C CA . ALA A 1 72 ? 2.576 -11.037 -16.408 1.00 81.00 72 ALA A CA 1
ATOM 585 C C . ALA A 1 72 ? 3.758 -11.537 -15.550 1.00 81.00 72 ALA A C 1
ATOM 587 O O . ALA A 1 72 ? 3.604 -12.481 -14.784 1.00 81.00 72 ALA A O 1
ATOM 588 N N . ARG A 1 73 ? 4.938 -10.907 -15.636 1.00 85.81 73 ARG A N 1
ATOM 589 C CA . ARG A 1 73 ? 6.071 -11.185 -14.742 1.00 85.81 73 ARG A CA 1
ATOM 590 C C . ARG A 1 73 ? 6.205 -10.094 -13.706 1.00 85.81 73 ARG A C 1
ATOM 592 O O . ARG A 1 73 ? 6.160 -8.913 -14.037 1.00 85.81 73 ARG A O 1
ATOM 599 N N . HIS A 1 74 ? 6.425 -10.499 -12.471 1.00 86.56 74 HIS A N 1
ATOM 600 C CA . HIS A 1 74 ? 6.574 -9.598 -11.343 1.00 86.56 74 HIS A CA 1
ATOM 601 C C . HIS A 1 74 ? 8.055 -9.429 -11.037 1.00 86.56 74 HIS A C 1
ATOM 603 O O . HIS A 1 74 ? 8.707 -10.336 -10.525 1.00 86.56 74 HIS A O 1
ATOM 609 N N . LEU A 1 75 ? 8.598 -8.291 -11.454 1.00 91.06 75 LEU A N 1
ATOM 610 C CA . LEU A 1 75 ? 10.018 -7.988 -11.410 1.00 91.06 75 LEU A CA 1
ATOM 611 C C . LEU A 1 75 ? 10.282 -7.057 -10.236 1.00 91.06 7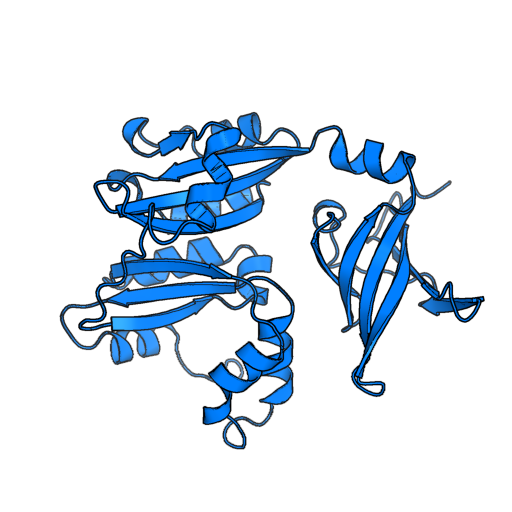5 LEU A C 1
ATOM 613 O O . LEU A 1 75 ? 9.792 -5.926 -10.223 1.00 91.06 75 LEU A O 1
ATOM 617 N N . LYS A 1 76 ? 11.074 -7.504 -9.268 1.00 90.38 76 LYS A N 1
ATOM 618 C CA . LYS A 1 76 ? 11.503 -6.648 -8.165 1.00 90.38 76 LYS A CA 1
ATOM 619 C C . LYS A 1 76 ? 12.789 -5.924 -8.535 1.00 90.38 76 LYS A C 1
ATOM 621 O O . LYS A 1 76 ? 13.783 -6.540 -8.908 1.00 90.38 76 LYS A O 1
ATOM 626 N N . VAL A 1 77 ? 12.768 -4.601 -8.462 1.00 93.38 77 VAL A N 1
ATOM 627 C CA . VAL A 1 77 ? 13.897 -3.739 -8.810 1.00 93.38 77 VAL A CA 1
ATOM 628 C C . VAL A 1 77 ? 14.929 -3.799 -7.688 1.00 93.38 77 VAL A C 1
ATOM 630 O O . VAL A 1 77 ? 14.679 -3.373 -6.563 1.00 93.38 77 VAL A O 1
ATOM 633 N N . LYS A 1 78 ? 16.111 -4.331 -7.993 1.00 94.25 78 LYS A N 1
ATOM 634 C CA . LYS A 1 78 ? 17.201 -4.536 -7.030 1.00 94.25 78 LYS A CA 1
ATOM 635 C C . LYS A 1 78 ? 18.168 -3.369 -6.980 1.00 94.25 78 LYS A C 1
ATOM 637 O O . LYS A 1 78 ? 18.641 -3.013 -5.907 1.00 94.25 78 LYS A O 1
ATOM 642 N N . ALA A 1 79 ? 18.470 -2.793 -8.137 1.00 94.25 79 ALA A N 1
ATOM 643 C CA . ALA A 1 79 ? 19.384 -1.669 -8.269 1.00 94.25 79 ALA A CA 1
ATOM 644 C C . ALA A 1 79 ? 19.159 -0.950 -9.604 1.00 94.25 79 ALA A C 1
ATOM 646 O O . ALA A 1 79 ? 18.628 -1.533 -10.550 1.00 94.25 79 ALA A O 1
ATOM 647 N N . TYR A 1 80 ? 19.630 0.290 -9.713 1.00 94.69 80 TYR A N 1
ATOM 648 C CA . TYR A 1 80 ? 19.881 0.897 -11.023 1.00 94.69 80 TYR A CA 1
ATOM 649 C C . TYR A 1 80 ? 21.109 0.241 -11.656 1.00 94.69 80 TYR A C 1
ATOM 651 O O . TYR A 1 80 ? 22.082 -0.048 -10.956 1.00 94.69 80 TYR A O 1
ATOM 659 N N . ALA A 1 81 ? 21.073 0.023 -12.967 1.00 93.88 81 ALA A N 1
ATOM 660 C CA . ALA A 1 81 ? 22.182 -0.582 -13.700 1.00 93.88 81 ALA A CA 1
ATOM 661 C C . ALA A 1 81 ? 23.369 0.382 -13.868 1.00 93.88 81 ALA A C 1
ATOM 663 O O . ALA A 1 81 ? 24.502 -0.069 -14.018 1.00 93.88 81 ALA A O 1
ATOM 664 N N . ASP A 1 82 ? 23.126 1.695 -13.825 1.00 92.62 82 ASP A N 1
ATOM 665 C CA . ASP A 1 82 ? 24.143 2.719 -14.058 1.00 92.62 82 ASP A CA 1
ATOM 666 C C . ASP A 1 82 ? 23.893 4.015 -13.260 1.00 92.62 82 ASP A C 1
ATOM 668 O O . ASP A 1 82 ? 22.811 4.274 -12.722 1.00 92.62 82 ASP A O 1
ATOM 672 N N . ALA A 1 83 ? 24.947 4.832 -13.152 1.00 90.88 83 ALA A N 1
ATOM 673 C CA . ALA A 1 83 ? 24.928 6.092 -12.409 1.00 90.88 83 ALA A CA 1
ATOM 674 C C . ALA A 1 83 ? 24.061 7.173 -13.075 1.00 90.88 83 ALA A C 1
ATOM 676 O O . ALA A 1 83 ? 23.535 8.041 -12.379 1.00 90.88 83 ALA A O 1
ATOM 677 N N . HIS A 1 84 ? 23.903 7.117 -14.401 1.00 91.25 84 HIS A N 1
ATOM 678 C CA . HIS A 1 84 ? 23.060 8.048 -15.146 1.00 91.25 84 HIS A CA 1
ATOM 679 C C . HIS A 1 84 ? 21.593 7.873 -14.749 1.00 91.25 84 HIS A C 1
ATOM 681 O O . HIS A 1 84 ? 20.964 8.830 -14.301 1.00 91.25 84 HIS A O 1
ATOM 687 N N . THR A 1 85 ? 21.100 6.635 -14.799 1.00 91.44 85 THR A N 1
ATOM 688 C CA . THR A 1 85 ? 19.751 6.253 -14.381 1.00 91.44 85 THR A CA 1
ATOM 689 C C . THR A 1 85 ? 19.499 6.647 -12.930 1.00 91.44 85 THR A C 1
ATOM 691 O O . THR A 1 85 ? 18.479 7.262 -12.626 1.00 91.44 85 THR A O 1
ATOM 694 N N . ARG A 1 86 ? 20.452 6.360 -12.033 1.00 89.88 86 ARG A N 1
ATOM 695 C CA . ARG A 1 86 ? 20.352 6.760 -10.623 1.00 89.88 86 ARG A CA 1
ATOM 696 C C . ARG A 1 86 ? 20.194 8.273 -10.473 1.00 89.88 86 ARG A C 1
ATOM 698 O O . ARG A 1 86 ? 19.276 8.729 -9.806 1.00 89.88 86 ARG A O 1
ATOM 705 N N . SER A 1 87 ? 21.075 9.052 -11.099 1.00 88.12 87 SER A N 1
ATOM 706 C CA . SER A 1 87 ? 21.042 10.516 -11.005 1.00 88.12 87 SER A CA 1
ATOM 707 C C . SER A 1 87 ? 19.739 11.094 -11.569 1.00 88.12 87 SER A C 1
ATOM 709 O O . SER A 1 87 ? 19.112 11.953 -10.948 1.00 88.12 87 SER A O 1
ATOM 711 N N . ALA A 1 88 ? 19.285 10.577 -12.712 1.00 87.25 88 ALA A N 1
ATOM 712 C CA . ALA A 1 88 ? 18.059 11.026 -13.359 1.00 87.25 88 ALA A CA 1
ATOM 713 C C . ALA A 1 88 ? 16.800 10.737 -12.522 1.00 87.25 88 ALA A C 1
ATOM 715 O O . ALA A 1 88 ? 15.914 11.585 -12.463 1.00 87.25 88 ALA A O 1
ATOM 716 N N . LEU A 1 89 ? 16.726 9.573 -11.864 1.00 84.31 89 LEU A N 1
ATOM 717 C CA . LEU A 1 89 ? 15.519 9.122 -11.155 1.00 84.31 89 LEU A CA 1
ATOM 718 C C . LEU A 1 89 ? 15.517 9.389 -9.641 1.00 84.31 89 LEU A C 1
ATOM 720 O O . LEU A 1 89 ? 14.452 9.336 -9.026 1.00 84.31 89 LEU A O 1
ATOM 724 N N . GLU A 1 90 ? 16.668 9.667 -9.021 1.00 80.88 90 GLU A N 1
ATOM 725 C CA . GLU A 1 90 ? 16.756 9.927 -7.573 1.00 80.88 90 GLU A CA 1
ATOM 726 C C . GLU A 1 90 ? 17.027 11.386 -7.207 1.00 80.88 90 GLU A C 1
ATOM 728 O O . GLU A 1 90 ? 16.766 11.768 -6.070 1.00 80.88 90 GLU A O 1
ATOM 733 N N . SER A 1 91 ? 17.518 12.223 -8.127 1.00 77.19 91 SER A N 1
ATOM 734 C CA . SER A 1 91 ? 17.988 13.578 -7.780 1.00 77.19 91 SER A CA 1
ATOM 735 C C . SER A 1 91 ? 16.936 14.486 -7.132 1.00 77.19 91 SER A C 1
ATOM 737 O O . SER A 1 91 ? 17.302 15.333 -6.321 1.00 77.19 91 SER A O 1
ATOM 739 N N . LYS A 1 92 ? 15.649 14.311 -7.451 1.00 73.69 92 LYS A N 1
ATOM 740 C CA . LYS A 1 92 ? 14.536 15.083 -6.861 1.00 73.69 92 LYS A CA 1
ATOM 741 C C . LYS A 1 92 ? 13.693 14.295 -5.869 1.00 73.69 92 LYS A C 1
ATOM 743 O O . LYS A 1 92 ? 12.759 14.830 -5.276 1.00 73.69 92 LYS A O 1
ATOM 748 N N . ARG A 1 93 ? 13.991 13.010 -5.710 1.00 82.00 93 ARG A N 1
ATOM 749 C CA . ARG A 1 93 ? 13.112 12.105 -4.996 1.00 82.00 93 ARG A CA 1
ATOM 750 C C . ARG A 1 93 ? 13.395 12.176 -3.511 1.00 82.00 93 ARG A C 1
ATOM 752 O O . ARG A 1 93 ? 14.445 11.734 -3.046 1.00 82.00 93 ARG A O 1
ATOM 759 N N . THR A 1 94 ? 12.441 12.703 -2.761 1.00 87.88 94 THR A N 1
ATOM 760 C CA . THR A 1 94 ? 12.535 12.798 -1.307 1.00 87.88 94 THR A CA 1
ATOM 761 C C . THR A 1 94 ? 11.481 11.920 -0.645 1.00 87.88 94 THR A C 1
ATOM 763 O O . THR A 1 94 ? 10.486 11.507 -1.245 1.00 87.88 94 THR A O 1
ATOM 766 N N . SER A 1 95 ? 11.749 11.564 0.607 1.00 89.81 95 SER A N 1
ATOM 767 C CA . SER A 1 95 ? 10.839 10.807 1.458 1.00 89.81 95 SER A CA 1
ATOM 768 C C . SER A 1 95 ? 10.616 11.582 2.741 1.00 89.81 95 SER A C 1
ATOM 770 O O . SER A 1 95 ? 11.581 12.071 3.334 1.00 89.81 95 SER A O 1
ATOM 772 N N . LEU A 1 96 ? 9.378 11.618 3.206 1.00 93.12 96 LEU A N 1
ATOM 773 C CA . LEU A 1 96 ? 9.011 12.209 4.485 1.00 93.12 96 LEU A CA 1
ATOM 774 C C . LEU A 1 96 ? 8.091 11.259 5.238 1.00 93.12 96 LEU A C 1
ATOM 776 O O . LEU A 1 96 ? 7.388 10.447 4.635 1.00 93.12 96 LEU A O 1
ATOM 780 N N . ALA A 1 97 ? 8.096 11.373 6.561 1.00 95.19 97 ALA A N 1
ATOM 781 C CA . ALA A 1 97 ? 7.199 10.613 7.408 1.00 95.19 97 ALA A CA 1
ATOM 782 C C . ALA A 1 97 ? 6.367 11.533 8.291 1.00 95.19 97 ALA A C 1
ATOM 784 O O . ALA A 1 97 ? 6.859 12.528 8.829 1.00 95.19 97 ALA A O 1
ATOM 785 N N . MET A 1 98 ? 5.097 11.179 8.423 1.00 95.75 98 MET A N 1
ATOM 786 C CA . MET A 1 98 ? 4.075 11.948 9.114 1.00 95.75 98 MET A CA 1
ATOM 787 C C . MET A 1 98 ? 3.303 11.017 10.046 1.00 95.75 98 MET A C 1
ATOM 789 O O . MET A 1 98 ? 2.950 9.902 9.668 1.00 95.75 98 MET A O 1
ATOM 793 N N . LEU A 1 99 ? 3.034 11.482 11.262 1.00 96.88 99 LEU A N 1
ATOM 794 C CA . LEU A 1 99 ? 2.129 10.834 12.206 1.00 96.88 99 LEU A CA 1
ATOM 795 C C . LEU A 1 99 ? 0.779 11.522 12.117 1.00 96.88 99 LEU A C 1
ATOM 797 O O . LEU A 1 99 ? 0.659 12.664 12.571 1.00 96.88 99 LEU A O 1
ATOM 801 N N . LEU A 1 100 ? -0.226 10.849 11.566 1.00 96.81 100 LEU A N 1
ATOM 802 C CA . LEU A 1 100 ? -1.595 11.338 11.629 1.00 96.81 100 LEU A CA 1
ATOM 803 C C . LEU A 1 100 ? -2.139 11.103 13.036 1.00 96.81 100 LEU A C 1
ATOM 805 O O . LEU A 1 100 ? -2.086 9.994 13.569 1.00 96.81 100 LEU A O 1
ATOM 809 N N . GLN A 1 101 ? -2.640 12.177 13.626 1.00 96.31 101 GLN A N 1
ATOM 810 C CA . GLN A 1 101 ? -3.183 12.209 14.977 1.00 96.31 101 GLN A CA 1
ATOM 811 C C . GLN A 1 101 ? -4.676 11.834 14.964 1.00 96.31 101 GLN A C 1
ATOM 813 O O . GLN A 1 101 ? -5.315 11.962 13.915 1.00 96.31 101 GLN A O 1
ATOM 818 N N . PRO A 1 102 ? -5.282 11.463 16.109 1.00 95.12 102 PRO A N 1
ATOM 819 C CA . PRO A 1 102 ? -6.696 11.081 16.182 1.00 95.12 102 PRO A CA 1
ATOM 820 C C . PRO A 1 102 ? -7.695 12.045 15.507 1.00 95.12 102 PRO A C 1
ATOM 822 O O . PRO A 1 102 ? -8.613 11.564 14.843 1.00 95.12 102 PRO A O 1
ATOM 825 N N . PRO A 1 103 ? -7.526 13.389 15.551 1.00 94.12 103 PRO A N 1
ATOM 826 C CA . PRO A 1 103 ? -8.411 14.310 14.825 1.00 94.12 103 PRO A CA 1
ATOM 827 C C . PRO A 1 103 ? -8.443 14.111 13.300 1.00 94.12 103 PRO A C 1
ATOM 829 O O . PRO A 1 103 ? -9.384 14.551 12.642 1.00 94.12 103 PRO A O 1
ATOM 832 N N . ALA A 1 104 ? -7.423 13.469 12.726 1.00 94.19 104 ALA A N 1
ATOM 833 C CA . ALA A 1 104 ? -7.337 13.164 11.302 1.00 94.19 104 ALA A CA 1
ATOM 834 C C . ALA A 1 104 ? -8.100 11.889 10.915 1.00 94.19 104 ALA A C 1
ATOM 836 O O . ALA A 1 104 ? -8.436 11.719 9.743 1.00 94.19 104 ALA A O 1
ATOM 837 N N . PHE A 1 105 ? -8.368 10.991 11.870 1.00 95.12 105 PHE A N 1
ATOM 838 C CA . PHE A 1 105 ? -8.861 9.641 11.586 1.00 95.12 105 PHE A CA 1
ATOM 839 C C . PHE A 1 105 ? -10.186 9.627 10.822 1.00 95.12 105 PHE A C 1
ATOM 841 O O . PHE A 1 105 ? -10.248 8.910 9.826 1.00 95.12 105 PHE A O 1
ATOM 848 N N . PRO A 1 106 ? -11.196 10.462 11.145 1.00 94.12 106 PRO A N 1
ATOM 849 C CA . PRO A 1 106 ? -12.445 10.496 10.377 1.00 94.12 106 PRO A CA 1
ATOM 850 C C . PRO A 1 106 ? -12.273 10.893 8.902 1.00 94.12 106 PRO A C 1
ATOM 852 O O . PRO A 1 106 ? -13.193 10.733 8.109 1.00 94.12 106 PRO A O 1
ATOM 855 N N . ARG A 1 107 ? -11.116 11.455 8.530 1.00 94.25 107 ARG A N 1
ATOM 856 C CA . ARG A 1 107 ? -10.780 11.862 7.158 1.00 94.25 107 ARG A CA 1
ATOM 857 C C . ARG A 1 107 ? -9.659 11.020 6.555 1.00 94.25 107 ARG A C 1
ATOM 859 O O . ARG A 1 107 ? -9.145 11.389 5.504 1.00 94.25 107 ARG A O 1
ATOM 866 N N . LEU A 1 108 ? -9.270 9.911 7.185 1.00 95.50 108 LEU A N 1
ATOM 867 C CA . LEU A 1 108 ? -8.123 9.102 6.768 1.00 95.50 108 LEU A CA 1
ATOM 868 C C . LEU A 1 108 ? -8.206 8.696 5.291 1.00 95.50 108 LEU A C 1
ATOM 870 O O . LEU A 1 108 ? -7.237 8.892 4.559 1.00 95.50 108 LEU A O 1
ATOM 874 N N . GLY A 1 109 ? -9.371 8.224 4.834 1.00 95.81 109 GLY A N 1
ATOM 875 C CA . GLY A 1 109 ? -9.571 7.866 3.428 1.00 95.81 109 GLY A CA 1
ATOM 876 C C . GLY A 1 109 ? -9.362 9.047 2.472 1.00 95.81 109 GLY A C 1
ATOM 877 O O . GLY A 1 109 ? -8.623 8.936 1.497 1.00 95.81 109 GLY A O 1
ATOM 878 N N . GLN A 1 110 ? -9.913 10.220 2.806 1.00 94.88 110 GLN A N 1
ATOM 879 C CA . GLN A 1 110 ? -9.735 11.449 2.019 1.00 94.88 110 GLN A CA 1
ATOM 880 C C . GLN A 1 110 ? -8.271 11.898 1.987 1.00 94.88 110 GLN A C 1
ATOM 882 O O . GLN A 1 110 ? -7.777 12.299 0.940 1.00 94.88 110 GLN A O 1
ATOM 887 N N . ILE A 1 111 ? -7.566 11.813 3.120 1.00 95.25 111 ILE A N 1
ATOM 888 C CA . ILE A 1 111 ? -6.143 12.159 3.221 1.00 95.25 111 ILE A CA 1
ATOM 889 C C . ILE A 1 111 ? -5.318 11.249 2.310 1.00 95.25 111 ILE A C 1
ATOM 891 O O . ILE A 1 111 ? -4.487 11.741 1.551 1.00 95.25 111 ILE A O 1
ATOM 895 N N . MET A 1 112 ? -5.570 9.939 2.344 1.00 95.50 112 MET A N 1
ATOM 896 C CA . MET A 1 112 ? -4.867 8.980 1.490 1.00 95.50 112 MET A CA 1
ATOM 897 C C . MET A 1 112 ? -5.130 9.235 0.004 1.00 95.50 112 MET A C 1
ATOM 899 O O . MET A 1 112 ? -4.173 9.329 -0.761 1.00 95.50 112 MET A O 1
ATOM 903 N N . SER A 1 113 ? -6.389 9.453 -0.392 1.00 95.62 113 SER A N 1
ATOM 904 C CA . SER A 1 113 ? -6.725 9.823 -1.773 1.00 95.62 113 SER A CA 1
ATOM 905 C C . SER A 1 113 ? -6.045 11.125 -2.207 1.00 95.62 113 SER A C 1
ATOM 907 O O . SER A 1 113 ? -5.512 11.199 -3.313 1.00 95.62 113 SER A O 1
ATOM 909 N N . SER A 1 114 ? -6.012 12.146 -1.342 1.00 94.62 114 SER A N 1
ATOM 910 C CA . SER A 1 114 ? -5.344 13.420 -1.635 1.00 94.62 114 SER A CA 1
ATOM 911 C C . SER A 1 114 ? -3.845 13.244 -1.859 1.00 94.62 114 SER A C 1
ATOM 913 O O . SER A 1 114 ? -3.321 13.777 -2.830 1.00 94.62 114 SER A O 1
ATOM 915 N N . ILE A 1 115 ? -3.166 12.463 -1.012 1.00 93.94 115 ILE A N 1
ATOM 916 C CA . ILE A 1 115 ? -1.732 12.155 -1.139 1.00 93.94 115 ILE A CA 1
ATOM 917 C C . ILE A 1 115 ? -1.446 11.489 -2.490 1.00 93.94 115 ILE A C 1
ATOM 919 O O . ILE A 1 115 ? -0.584 11.957 -3.233 1.00 93.94 115 ILE A O 1
ATOM 923 N N . GLU A 1 116 ? -2.199 10.445 -2.841 1.00 91.94 116 GLU A N 1
ATOM 924 C CA . GLU A 1 116 ? -1.995 9.711 -4.096 1.00 91.94 116 GLU A CA 1
ATOM 925 C C . GLU A 1 116 ? -2.310 10.574 -5.328 1.00 91.94 116 GLU A C 1
ATOM 927 O O . GLU A 1 116 ? -1.539 10.596 -6.289 1.00 91.94 116 GLU A O 1
ATOM 932 N N . SER A 1 117 ? -3.395 11.357 -5.286 1.00 92.06 117 SER A N 1
ATOM 933 C CA . SER A 1 117 ? -3.751 12.293 -6.364 1.00 92.06 117 SER A CA 1
ATOM 934 C C . SER A 1 117 ? -2.754 13.449 -6.520 1.00 92.06 117 SER A C 1
ATOM 936 O O . SER A 1 117 ? -2.565 13.954 -7.625 1.00 92.06 117 SER A O 1
ATOM 938 N N . GLY A 1 118 ? -2.080 13.830 -5.431 1.00 90.81 118 GLY A N 1
ATOM 939 C CA . GLY A 1 118 ? -1.023 14.837 -5.401 1.00 90.81 118 GLY A CA 1
ATOM 940 C C . GLY A 1 118 ? 0.339 14.336 -5.884 1.00 90.81 118 GLY A C 1
ATOM 941 O O . GLY A 1 118 ? 1.313 15.076 -5.801 1.00 90.81 118 GLY A O 1
ATOM 942 N N . GLY A 1 119 ? 0.436 13.096 -6.377 1.00 89.62 119 GLY A N 1
ATOM 943 C CA . GLY A 1 119 ? 1.677 12.531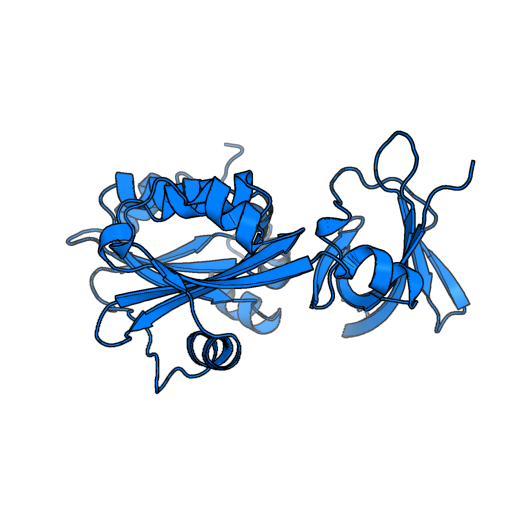 -6.917 1.00 89.62 119 GLY A CA 1
ATOM 944 C C . GLY A 1 119 ? 2.622 11.947 -5.863 1.00 89.62 119 GLY A C 1
ATOM 945 O O . GLY A 1 119 ? 3.743 11.554 -6.192 1.00 89.62 119 GLY A O 1
ATOM 946 N N . LEU A 1 120 ? 2.187 11.855 -4.604 1.00 91.88 120 LEU A N 1
ATOM 947 C CA . LEU A 1 120 ? 2.919 11.138 -3.565 1.00 91.88 120 LEU A CA 1
ATOM 948 C C . LEU A 1 120 ? 2.549 9.655 -3.576 1.00 91.88 120 LEU A C 1
ATOM 950 O O . LEU A 1 120 ? 1.402 9.271 -3.781 1.00 91.88 120 LEU A O 1
ATOM 954 N N . LYS A 1 121 ? 3.529 8.807 -3.274 1.00 90.12 121 LYS A N 1
ATOM 955 C CA . LYS A 1 121 ? 3.332 7.372 -3.067 1.00 90.12 121 LYS A CA 1
ATOM 956 C C . LYS A 1 121 ? 3.490 7.029 -1.603 1.00 90.12 121 LYS A C 1
ATOM 958 O O . LYS A 1 121 ? 4.463 7.439 -0.972 1.00 90.12 121 LYS A O 1
ATOM 963 N N . ILE A 1 122 ? 2.572 6.226 -1.082 1.00 93.19 122 ILE A N 1
ATOM 964 C CA . ILE A 1 122 ? 2.674 5.681 0.268 1.00 93.19 122 ILE A CA 1
ATOM 965 C C . ILE A 1 122 ? 3.646 4.500 0.232 1.00 93.19 122 ILE A C 1
ATOM 967 O O . ILE A 1 122 ? 3.411 3.513 -0.459 1.00 93.19 122 ILE A O 1
ATOM 971 N N . LYS A 1 123 ? 4.754 4.618 0.963 1.00 91.25 123 LYS A N 1
ATOM 972 C CA . LYS A 1 123 ? 5.802 3.594 1.051 1.00 91.25 123 LYS A CA 1
ATOM 973 C C . LYS A 1 123 ? 5.604 2.683 2.259 1.00 91.25 123 LYS A C 1
ATOM 975 O O . LYS A 1 123 ? 5.839 1.483 2.159 1.00 91.25 123 LYS A O 1
ATOM 980 N N . LYS A 1 124 ? 5.203 3.257 3.395 1.00 95.19 124 LYS A N 1
ATOM 981 C CA . LYS A 1 124 ? 4.876 2.517 4.618 1.00 95.19 124 LYS A CA 1
ATOM 982 C C . LYS A 1 124 ? 3.662 3.139 5.289 1.00 95.19 124 LYS A C 1
ATOM 984 O O . LYS A 1 124 ? 3.510 4.359 5.299 1.00 95.19 124 LYS A O 1
ATOM 989 N N . PHE A 1 125 ? 2.827 2.293 5.873 1.00 97.44 125 PHE A N 1
ATOM 990 C CA . PHE A 1 125 ? 1.630 2.686 6.604 1.00 97.44 125 PHE A CA 1
ATOM 991 C C . PHE A 1 125 ? 1.477 1.760 7.806 1.00 97.44 125 PHE A C 1
ATOM 993 O O . PHE A 1 125 ? 1.509 0.540 7.637 1.00 97.44 125 PHE A O 1
ATOM 1000 N N . ARG A 1 126 ? 1.296 2.310 9.008 1.00 98.06 126 ARG A N 1
ATOM 1001 C CA . ARG A 1 126 ? 1.004 1.511 10.201 1.00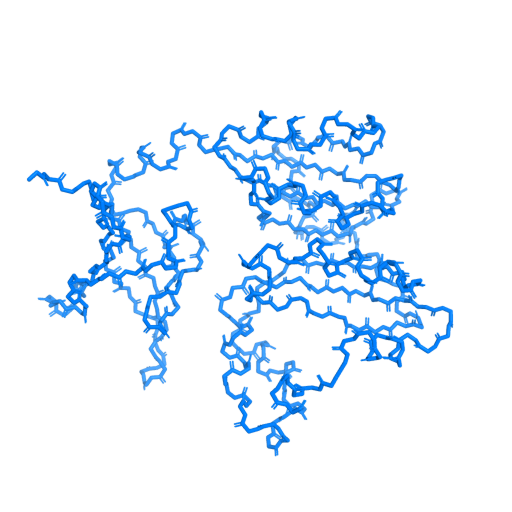 98.06 126 ARG A CA 1
ATOM 1002 C C . ARG A 1 126 ? 0.246 2.324 11.245 1.00 98.06 126 ARG A C 1
ATOM 1004 O O . ARG A 1 126 ? 0.669 3.426 11.577 1.00 98.06 126 ARG A O 1
ATOM 1011 N N . LEU A 1 127 ? -0.838 1.780 11.789 1.00 98.25 127 LEU A N 1
ATOM 1012 C CA . LEU A 1 127 ? -1.521 2.332 12.958 1.00 98.25 127 LEU A CA 1
ATOM 1013 C C . LEU A 1 127 ? -0.895 1.739 14.223 1.00 98.25 127 LEU A C 1
ATOM 1015 O O . LEU A 1 127 ? -0.955 0.531 14.455 1.00 98.25 127 LEU A O 1
ATOM 1019 N N . VAL A 1 128 ? -0.280 2.591 15.038 1.00 97.81 128 VAL A N 1
ATOM 1020 C CA . VAL A 1 128 ? 0.474 2.185 16.230 1.00 97.81 128 VAL A CA 1
ATOM 1021 C C . VAL A 1 128 ? 0.036 2.963 17.460 1.00 97.81 128 VAL A C 1
ATOM 1023 O O . VAL A 1 128 ? -0.575 4.023 17.354 1.00 97.81 128 VAL A O 1
ATOM 1026 N N . ASN A 1 129 ? 0.376 2.444 18.635 1.00 97.38 129 ASN A N 1
ATOM 1027 C CA . ASN A 1 129 ? 0.209 3.162 19.890 1.00 97.38 129 ASN A CA 1
ATOM 1028 C C . ASN A 1 129 ? 1.499 3.927 20.249 1.00 97.38 129 ASN A C 1
ATOM 1030 O O . ASN A 1 129 ? 2.547 3.313 20.439 1.00 97.38 129 ASN A O 1
ATOM 1034 N N . ASP A 1 130 ? 1.412 5.255 20.347 1.00 96.25 130 ASP A N 1
ATOM 1035 C CA . ASP A 1 130 ? 2.477 6.173 20.786 1.00 96.25 130 ASP A CA 1
ATOM 1036 C C . ASP A 1 130 ? 1.912 7.131 21.854 1.00 96.25 130 ASP A C 1
ATOM 1038 O O . ASP A 1 130 ? 1.734 8.328 21.631 1.00 96.25 130 ASP A O 1
ATOM 1042 N N . GLY A 1 131 ? 1.500 6.568 22.998 1.00 93.94 131 GLY A N 1
ATOM 1043 C CA . GLY A 1 131 ? 0.730 7.295 24.023 1.00 93.94 131 GLY A CA 1
ATOM 1044 C C . GLY A 1 131 ? -0.745 7.508 23.649 1.00 93.94 131 GLY A C 1
ATOM 1045 O O . GLY A 1 131 ? -1.425 8.353 24.228 1.00 93.94 131 GLY A O 1
ATOM 1046 N N . GLY A 1 132 ? -1.228 6.746 22.670 1.00 95.31 132 GLY A N 1
ATOM 1047 C CA . GLY A 1 132 ? -2.512 6.880 21.991 1.00 95.31 132 GLY A CA 1
ATOM 1048 C C . GLY A 1 132 ? -2.390 6.398 20.540 1.00 95.31 132 GLY A C 1
ATOM 1049 O O . GLY A 1 132 ? -1.272 6.250 20.038 1.00 95.31 132 GLY A O 1
ATOM 1050 N N . PRO A 1 133 ? -3.507 6.118 19.848 1.00 97.00 133 PRO A N 1
ATOM 1051 C CA . PRO A 1 133 ? -3.450 5.630 18.478 1.00 97.00 133 PRO A CA 1
ATOM 1052 C C . PRO A 1 133 ? -2.975 6.739 17.527 1.00 97.00 133 PRO A C 1
ATOM 1054 O O . PRO A 1 133 ? -3.533 7.837 17.505 1.00 97.00 133 PRO A O 1
ATOM 1057 N N . VAL A 1 134 ? -1.960 6.442 16.714 1.00 97.69 134 VAL A N 1
ATOM 1058 C CA . VAL A 1 134 ? -1.426 7.326 15.667 1.00 97.69 134 VAL A CA 1
ATOM 1059 C C . VAL A 1 134 ? -1.136 6.529 14.399 1.00 97.69 134 VAL A C 1
ATOM 1061 O O . VAL A 1 134 ? -0.628 5.408 14.459 1.00 97.69 134 VAL A O 1
ATOM 1064 N N . VAL A 1 135 ? -1.436 7.097 13.230 1.00 97.88 135 VAL A N 1
ATOM 1065 C CA . VAL A 1 135 ? -1.060 6.476 11.949 1.00 97.88 135 VAL A CA 1
ATOM 1066 C C . VAL A 1 135 ? 0.312 6.992 11.547 1.00 97.88 135 VAL A C 1
ATOM 1068 O O . VAL A 1 135 ? 0.453 8.159 11.192 1.00 97.88 135 VAL A O 1
ATOM 1071 N N . ALA A 1 136 ? 1.317 6.124 11.564 1.00 97.81 136 ALA A N 1
ATOM 1072 C CA . ALA A 1 136 ? 2.615 6.391 10.970 1.00 97.81 136 ALA A CA 1
ATOM 1073 C C . ALA A 1 136 ? 2.558 6.156 9.457 1.00 97.81 136 ALA A C 1
ATOM 1075 O O . ALA A 1 136 ? 2.212 5.068 8.989 1.00 97.81 136 ALA A O 1
ATOM 1076 N N . LEU A 1 137 ? 2.918 7.184 8.694 1.00 96.50 137 LEU A N 1
ATOM 1077 C CA . LEU A 1 137 ? 2.880 7.188 7.240 1.00 96.50 137 LEU A CA 1
ATOM 1078 C C . LEU A 1 137 ? 4.227 7.655 6.691 1.00 96.50 137 LEU A C 1
ATOM 1080 O O . LEU A 1 137 ? 4.639 8.777 6.970 1.00 96.50 137 LEU A O 1
ATOM 1084 N N . GLU A 1 138 ? 4.901 6.826 5.896 1.00 95.56 138 GLU A N 1
ATOM 1085 C CA . GLU A 1 138 ? 6.061 7.235 5.096 1.00 95.56 138 GLU A CA 1
ATOM 1086 C C . GLU A 1 138 ? 5.606 7.407 3.647 1.00 95.56 138 GLU A C 1
ATOM 1088 O O . GLU A 1 138 ? 5.096 6.462 3.039 1.00 95.56 138 GLU A O 1
ATOM 1093 N N . VAL A 1 139 ? 5.801 8.600 3.088 1.00 94.25 139 VAL A N 1
ATOM 1094 C CA . VAL A 1 139 ? 5.489 8.907 1.689 1.00 94.25 139 VAL A CA 1
ATOM 1095 C C . VAL A 1 139 ? 6.744 9.301 0.927 1.00 94.25 139 VAL A C 1
ATOM 1097 O O . VAL A 1 139 ? 7.719 9.790 1.501 1.00 94.25 139 VAL A O 1
ATOM 1100 N N . MET A 1 140 ? 6.711 9.096 -0.383 1.00 91.19 140 MET A N 1
ATOM 1101 C CA . MET A 1 140 ? 7.788 9.464 -1.291 1.00 91.19 140 MET A CA 1
ATOM 1102 C C . MET A 1 140 ? 7.246 10.100 -2.565 1.00 91.19 140 MET A C 1
ATOM 1104 O O . MET A 1 140 ? 6.188 9.718 -3.060 1.00 91.19 140 MET A O 1
ATOM 1108 N N . GLY A 1 141 ? 8.008 11.028 -3.125 1.00 90.19 141 GLY A N 1
ATOM 1109 C CA . GLY A 1 141 ? 7.672 11.712 -4.366 1.00 90.19 141 GLY A CA 1
ATOM 1110 C C . GLY A 1 141 ? 8.796 12.643 -4.790 1.00 90.19 141 GLY A C 1
ATOM 1111 O O . GLY A 1 141 ? 9.790 12.794 -4.075 1.00 90.19 141 GLY A O 1
ATOM 1112 N N . ASP A 1 142 ? 8.637 13.250 -5.957 1.00 88.12 142 ASP A N 1
ATOM 1113 C CA . ASP A 1 142 ? 9.532 14.309 -6.407 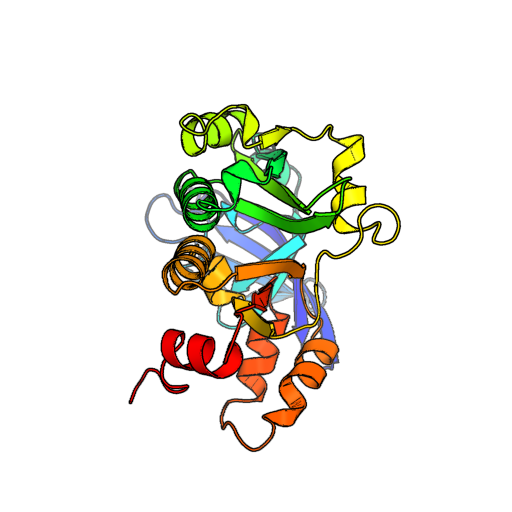1.00 88.12 142 ASP A CA 1
ATOM 1114 C C . ASP A 1 142 ? 9.183 15.576 -5.623 1.00 88.12 142 ASP A C 1
ATOM 1116 O O . ASP A 1 142 ? 8.041 16.027 -5.667 1.00 88.12 142 ASP A O 1
ATOM 1120 N N . ASP A 1 143 ? 10.133 16.109 -4.855 1.00 88.81 143 ASP A N 1
ATOM 1121 C CA . ASP A 1 143 ? 9.893 17.228 -3.934 1.00 88.81 143 ASP A CA 1
ATOM 1122 C C . ASP A 1 143 ? 8.743 16.945 -2.937 1.00 88.81 143 ASP A C 1
ATOM 1124 O O . ASP A 1 143 ? 7.798 17.724 -2.786 1.00 88.81 143 ASP A O 1
ATOM 1128 N N . ALA A 1 144 ? 8.819 15.810 -2.230 1.00 91.19 144 ALA A N 1
ATOM 1129 C CA . ALA A 1 144 ? 7.738 15.292 -1.391 1.00 91.19 144 ALA A CA 1
ATOM 1130 C C . ALA A 1 144 ? 7.189 16.301 -0.364 1.00 91.19 144 ALA A C 1
ATOM 1132 O O . ALA A 1 144 ? 5.983 16.322 -0.132 1.00 91.19 144 ALA A O 1
ATOM 1133 N N . ASP A 1 145 ? 8.027 17.161 0.227 1.00 90.94 145 ASP A N 1
ATOM 1134 C CA . ASP A 1 145 ? 7.591 18.197 1.177 1.00 90.94 145 ASP A CA 1
ATOM 1135 C C . ASP A 1 145 ? 6.642 19.225 0.533 1.00 90.94 145 ASP A C 1
ATOM 1137 O O . ASP A 1 145 ? 5.656 19.653 1.148 1.00 90.94 145 ASP A O 1
ATOM 1141 N N . LEU A 1 146 ? 6.908 19.600 -0.724 1.00 91.75 146 LEU A N 1
ATOM 1142 C CA . LEU A 1 146 ? 6.059 20.507 -1.493 1.00 91.75 146 LEU A CA 1
ATOM 1143 C C . LEU A 1 146 ? 4.733 19.826 -1.840 1.00 91.75 146 LEU A C 1
ATOM 1145 O O . LEU A 1 146 ? 3.670 20.394 -1.575 1.00 91.75 146 LEU A O 1
ATOM 1149 N N . LEU A 1 147 ? 4.791 18.602 -2.374 1.00 93.25 147 LEU A N 1
ATOM 1150 C CA . LEU A 1 147 ? 3.596 17.834 -2.733 1.00 93.25 147 LEU A CA 1
ATOM 1151 C C . LEU A 1 147 ? 2.722 17.540 -1.509 1.00 93.25 147 LEU A C 1
ATOM 1153 O O . LEU A 1 147 ? 1.497 17.648 -1.578 1.00 93.25 147 LEU A O 1
ATOM 1157 N N . TRP A 1 148 ? 3.333 17.245 -0.359 1.00 92.69 148 TRP A N 1
ATOM 1158 C CA . TRP A 1 148 ? 2.617 17.066 0.904 1.00 92.69 148 TRP A CA 1
ATOM 1159 C C . TRP A 1 148 ? 1.891 18.342 1.308 1.00 92.69 148 TRP A C 1
ATOM 1161 O O . TRP A 1 148 ? 0.702 18.309 1.622 1.00 92.69 148 TRP A O 1
ATOM 1171 N N . SER A 1 149 ? 2.586 19.479 1.269 1.00 91.69 149 SER A N 1
ATOM 1172 C CA . SER A 1 149 ? 2.006 20.772 1.635 1.00 91.69 149 SER A CA 1
ATOM 1173 C C . SER A 1 149 ? 0.822 21.144 0.737 1.00 91.69 149 SER A C 1
ATOM 1175 O O . SER A 1 149 ? -0.162 21.695 1.223 1.00 91.69 149 SER A O 1
ATOM 1177 N N . GLN A 1 150 ? 0.878 20.802 -0.552 1.00 92.25 150 GLN A N 1
ATOM 1178 C CA . GLN A 1 150 ? -0.226 21.007 -1.496 1.00 92.25 150 GLN A CA 1
ATOM 1179 C C . GLN A 1 150 ? -1.400 20.051 -1.241 1.00 92.25 150 GLN A C 1
ATOM 1181 O O . GLN A 1 150 ? -2.552 20.480 -1.251 1.00 92.25 150 GLN A O 1
ATOM 1186 N N . SER A 1 151 ? -1.114 18.777 -0.964 1.00 91.00 151 SER A N 1
ATOM 1187 C CA . SER A 1 151 ? -2.130 17.728 -0.785 1.00 91.00 151 SER A CA 1
ATOM 1188 C C . SER A 1 151 ? -2.854 17.822 0.562 1.00 91.00 151 SER A C 1
ATOM 1190 O O . SER A 1 151 ? -4.055 17.575 0.657 1.00 91.00 151 SER A O 1
ATOM 1192 N N . CYS A 1 152 ? -2.125 18.195 1.616 1.00 88.06 152 CYS A N 1
ATOM 1193 C CA . CYS A 1 152 ? -2.578 18.155 3.009 1.00 88.06 152 CYS A CA 1
ATOM 1194 C C . CYS A 1 152 ? -2.681 19.546 3.662 1.00 88.06 152 CYS A C 1
ATOM 1196 O O . CYS A 1 152 ? -3.041 19.641 4.835 1.00 88.06 152 CYS A O 1
ATOM 1198 N N . GLY A 1 153 ? -2.398 20.633 2.934 1.00 80.81 153 GLY A N 1
ATOM 1199 C CA . GLY A 1 153 ? -2.314 21.994 3.488 1.00 80.81 153 GLY A CA 1
ATOM 1200 C C . GLY A 1 153 ? -3.607 22.537 4.106 1.00 80.81 153 GLY A C 1
ATOM 1201 O O . GLY A 1 153 ? -3.554 23.402 4.976 1.00 80.81 153 GLY A O 1
ATOM 1202 N N . ASN A 1 154 ? -4.763 21.998 3.709 1.00 83.69 154 ASN A N 1
ATOM 1203 C CA . ASN A 1 154 ? -6.076 22.388 4.239 1.00 83.69 154 ASN A CA 1
ATOM 1204 C C . ASN A 1 154 ? -6.470 21.642 5.527 1.00 83.69 154 ASN A C 1
ATOM 1206 O O . ASN A 1 154 ? -7.528 21.911 6.100 1.00 83.69 154 ASN A O 1
ATOM 1210 N N . LEU A 1 155 ? -5.663 20.681 5.983 1.00 84.62 155 LEU A N 1
ATOM 1211 C CA . LEU A 1 155 ? -5.936 19.945 7.214 1.00 84.62 155 LEU A CA 1
ATOM 1212 C C . LEU A 1 155 ? -5.532 20.780 8.442 1.00 84.62 155 LEU A C 1
ATOM 1214 O O . LEU A 1 155 ? -4.538 21.510 8.399 1.00 84.62 155 LEU A O 1
ATOM 1218 N N . PRO A 1 156 ? -6.251 20.661 9.575 1.00 86.44 156 PRO A N 1
ATOM 1219 C CA . PRO A 1 156 ? -5.844 21.307 10.819 1.00 86.44 156 PRO A CA 1
ATOM 1220 C C . PRO A 1 156 ? -4.413 20.913 11.197 1.00 86.44 156 PRO A C 1
ATOM 1222 O O . PRO A 1 156 ? -4.081 19.731 11.139 1.00 86.44 156 PRO A O 1
ATOM 1225 N N . LYS A 1 157 ? -3.591 21.859 11.666 1.00 84.00 157 LYS A N 1
ATOM 1226 C CA . LYS A 1 157 ? -2.191 21.584 12.057 1.00 84.00 157 LYS A CA 1
ATOM 1227 C C . LYS A 1 157 ? -2.049 20.475 13.106 1.00 84.00 157 LYS A C 1
ATOM 1229 O O . LYS A 1 157 ? -1.060 19.762 13.103 1.00 84.00 157 LYS A O 1
ATOM 1234 N N . ALA A 1 158 ? -3.046 20.306 13.976 1.00 89.25 158 ALA A N 1
ATOM 1235 C CA . ALA A 1 158 ? -3.074 19.236 14.974 1.00 89.25 158 ALA A CA 1
ATOM 1236 C C . ALA A 1 158 ? -3.279 17.829 14.373 1.00 89.25 158 ALA A C 1
ATOM 1238 O O . ALA A 1 158 ? -3.185 16.846 15.096 1.00 89.25 158 ALA A O 1
ATOM 1239 N N . SER A 1 159 ? -3.578 17.722 13.075 1.00 91.44 159 SER A N 1
ATOM 1240 C CA . SER A 1 159 ? -3.876 16.454 12.398 1.00 91.44 159 SER A CA 1
ATOM 1241 C C . SER A 1 159 ? -2.624 15.654 12.063 1.00 91.44 159 SER A C 1
ATOM 1243 O O . SER A 1 159 ? -2.730 14.452 11.848 1.00 91.44 159 SER A O 1
ATOM 1245 N N . PHE A 1 160 ? -1.453 16.291 11.988 1.00 92.06 160 PHE A N 1
ATOM 1246 C CA . PHE A 1 160 ? -0.217 15.623 11.599 1.00 92.06 160 PHE A CA 1
ATOM 1247 C C . PHE A 1 160 ? 1.001 16.172 12.341 1.00 92.06 160 PHE A C 1
ATOM 1249 O O . PHE A 1 160 ? 1.100 17.362 12.633 1.00 92.06 160 PHE A O 1
ATOM 1256 N N . LYS A 1 161 ? 1.961 15.288 12.610 1.00 94.12 161 LYS A N 1
ATOM 1257 C CA . LYS A 1 161 ? 3.281 15.622 13.150 1.00 94.12 161 LYS A CA 1
ATOM 1258 C C . LYS A 1 161 ? 4.348 15.013 12.249 1.00 94.12 161 LYS A C 1
ATOM 1260 O O . LYS A 1 161 ? 4.351 13.803 12.048 1.00 94.12 161 LYS A O 1
ATOM 1265 N N . GLN A 1 162 ? 5.253 15.832 11.726 1.00 93.44 162 GLN A N 1
ATOM 1266 C CA . GLN A 1 162 ? 6.379 15.332 10.940 1.00 93.44 162 GLN A CA 1
ATOM 1267 C C . GLN A 1 162 ? 7.375 14.595 11.843 1.00 93.44 162 GLN A C 1
ATOM 1269 O O . GLN A 1 162 ? 7.667 15.041 12.955 1.00 93.44 162 GLN A O 1
ATOM 1274 N N . VAL A 1 163 ? 7.885 13.465 11.359 1.00 94.12 163 VAL A N 1
ATOM 1275 C CA . VAL A 1 163 ? 8.867 12.634 12.061 1.00 94.12 163 VAL A CA 1
ATOM 1276 C C . VAL A 1 163 ? 10.262 12.950 11.542 1.00 94.12 163 VAL A C 1
ATOM 1278 O O . VAL A 1 163 ? 10.496 13.018 10.334 1.00 94.12 163 VAL A O 1
ATOM 1281 N N . SER A 1 164 ? 11.210 13.113 12.461 1.00 91.06 164 SER A N 1
ATOM 1282 C CA . SER A 1 164 ? 12.621 13.278 12.121 1.00 91.06 164 SER A CA 1
ATOM 1283 C C . SER A 1 164 ? 13.157 12.021 11.440 1.00 91.06 164 SER A C 1
ATOM 1285 O O . SER A 1 164 ? 12.857 10.909 11.864 1.00 91.06 164 SER A O 1
ATOM 1287 N N . ARG A 1 165 ? 14.024 12.170 10.431 1.00 84.62 165 ARG A N 1
ATOM 1288 C CA . ARG A 1 165 ? 14.524 11.050 9.606 1.00 84.62 165 ARG A CA 1
ATOM 1289 C C . ARG A 1 165 ? 15.072 9.857 10.407 1.00 84.62 165 ARG A C 1
ATOM 1291 O O . ARG A 1 165 ? 14.867 8.718 10.006 1.00 84.62 165 ARG A O 1
ATOM 1298 N N . GLY A 1 166 ? 15.745 10.108 11.533 1.00 85.88 166 GLY A N 1
ATOM 1299 C CA . GLY A 1 166 ? 16.301 9.060 12.403 1.00 85.88 166 GLY A CA 1
ATOM 1300 C C . GLY A 1 166 ? 15.272 8.300 13.249 1.00 85.88 166 GLY A C 1
ATOM 1301 O O . GLY A 1 166 ? 15.602 7.263 13.812 1.00 85.88 166 GLY A O 1
ATOM 1302 N N . GLU A 1 167 ? 14.035 8.789 13.330 1.00 91.62 167 GLU A N 1
ATOM 1303 C CA . GLU A 1 167 ? 12.965 8.218 14.156 1.00 91.62 167 GLU A CA 1
ATOM 1304 C C . GLU A 1 167 ? 11.882 7.513 13.333 1.00 91.62 167 GLU A C 1
ATOM 1306 O O . GLU A 1 167 ? 10.979 6.918 13.911 1.00 91.62 167 GLU A O 1
ATOM 1311 N N . ILE A 1 168 ? 11.979 7.534 11.998 1.00 92.94 168 ILE A N 1
ATOM 1312 C CA . ILE A 1 168 ? 10.981 6.951 11.088 1.00 92.94 168 ILE A CA 1
ATOM 1313 C C . ILE A 1 168 ? 10.919 5.428 11.234 1.00 92.94 168 ILE A C 1
ATOM 1315 O O . ILE A 1 168 ? 9.854 4.866 11.473 1.00 92.94 168 ILE A O 1
ATOM 1319 N N . GLU A 1 169 ? 12.064 4.754 11.091 1.00 93.56 169 GLU A N 1
ATOM 1320 C CA . GLU A 1 169 ? 12.124 3.290 11.002 1.00 93.56 169 GLU A CA 1
ATOM 1321 C C . GLU A 1 169 ? 11.537 2.564 12.227 1.00 93.56 169 GLU A C 1
ATOM 1323 O O . GLU A 1 169 ? 10.800 1.588 12.037 1.00 93.56 169 GLU A O 1
ATOM 1328 N N . PRO A 1 170 ? 11.780 3.027 13.472 1.00 96.25 170 PRO A N 1
ATOM 1329 C CA . PRO A 1 170 ? 11.165 2.451 14.661 1.00 96.25 170 PRO A CA 1
ATOM 1330 C C . PRO A 1 170 ? 9.638 2.318 14.603 1.00 96.25 170 PRO A C 1
ATOM 1332 O O . PRO A 1 170 ? 9.138 1.284 15.040 1.00 96.25 170 PRO A O 1
ATOM 1335 N N . TYR A 1 171 ? 8.897 3.275 14.026 1.00 96.69 171 TYR A N 1
ATOM 1336 C CA . TYR A 1 171 ? 7.428 3.195 13.928 1.00 96.69 171 TYR A CA 1
ATOM 1337 C C . TYR A 1 171 ? 6.948 1.957 13.149 1.00 96.69 171 TYR A C 1
ATOM 1339 O O . TYR A 1 171 ? 5.878 1.415 13.428 1.00 96.69 171 TYR A O 1
ATOM 1347 N N . PHE A 1 172 ? 7.751 1.467 12.204 1.00 95.50 172 PHE A N 1
ATOM 1348 C CA . PHE A 1 172 ? 7.392 0.348 11.328 1.00 95.50 172 PHE A CA 1
ATOM 1349 C C . PHE A 1 172 ? 8.010 -0.988 11.748 1.00 95.50 172 PHE A C 1
ATOM 1351 O O . PHE A 1 172 ? 7.540 -2.033 11.312 1.00 95.50 172 PHE A O 1
ATOM 1358 N N . THR A 1 173 ? 9.047 -0.973 12.589 1.00 94.50 173 THR A N 1
ATOM 1359 C CA . THR A 1 173 ? 9.842 -2.174 12.908 1.00 94.50 173 THR A CA 1
ATOM 1360 C C . THR A 1 173 ? 9.858 -2.521 14.392 1.00 94.50 173 THR A C 1
ATOM 1362 O O . THR A 1 173 ? 9.886 -3.698 14.748 1.00 94.50 173 THR A O 1
ATOM 1365 N N . ASN A 1 174 ? 9.800 -1.527 15.280 1.00 95.38 174 ASN A N 1
ATOM 1366 C CA . ASN A 1 174 ? 9.889 -1.744 16.717 1.00 95.38 174 ASN A CA 1
ATOM 1367 C C . ASN A 1 174 ? 8.488 -1.916 17.321 1.00 95.38 174 ASN A C 1
ATOM 1369 O O . ASN A 1 174 ? 7.872 -0.959 17.791 1.00 95.38 174 ASN A O 1
ATOM 1373 N N . LYS A 1 175 ? 7.984 -3.156 17.294 1.00 94.38 175 LYS A N 1
ATOM 1374 C CA . LYS A 1 175 ? 6.648 -3.505 17.805 1.00 94.38 175 LYS A CA 1
ATOM 1375 C C . LYS A 1 175 ? 6.537 -3.431 19.335 1.00 94.38 175 LYS A C 1
ATOM 1377 O O . LYS A 1 175 ? 5.427 -3.316 19.832 1.00 94.38 175 LYS A O 1
ATOM 1382 N N . GLU A 1 176 ? 7.649 -3.455 20.070 1.00 95.88 176 GLU A N 1
ATOM 1383 C CA . GLU A 1 176 ? 7.644 -3.274 21.530 1.00 95.88 176 GLU A CA 1
ATOM 1384 C C . GLU A 1 176 ? 7.456 -1.803 21.909 1.00 95.88 176 GLU A C 1
ATOM 1386 O O . GLU A 1 176 ? 6.652 -1.477 22.777 1.00 95.88 176 GLU A O 1
ATOM 1391 N N . ARG A 1 177 ? 8.174 -0.903 21.225 1.00 96.06 177 ARG A N 1
ATOM 1392 C CA . ARG A 1 177 ? 8.064 0.544 21.444 1.00 96.06 177 ARG A CA 1
ATOM 1393 C C . ARG A 1 177 ? 6.759 1.111 20.891 1.00 96.06 177 ARG A C 1
ATOM 1395 O O . ARG A 1 177 ? 6.170 1.979 21.522 1.00 96.06 177 ARG A O 1
ATOM 1402 N N . PHE A 1 178 ? 6.339 0.635 19.720 1.00 97.12 178 PHE A N 1
ATOM 1403 C CA . PHE A 1 178 ? 5.130 1.072 19.025 1.00 97.12 178 PHE A CA 1
ATOM 1404 C C . PHE A 1 178 ? 4.238 -0.145 18.738 1.00 97.12 178 PHE A C 1
ATOM 1406 O O . PHE A 1 178 ? 4.270 -0.707 17.626 1.00 97.12 178 PHE A O 1
ATOM 1413 N N . PRO A 1 179 ? 3.489 -0.613 19.752 1.00 97.00 179 PRO A N 1
ATOM 1414 C CA . PRO A 1 179 ? 2.668 -1.805 19.630 1.00 97.00 179 PRO A CA 1
ATOM 1415 C C . PRO A 1 179 ? 1.475 -1.595 18.701 1.00 97.00 179 PRO A C 1
ATOM 1417 O O . PRO A 1 179 ? 1.068 -0.468 18.400 1.00 97.00 179 PRO A O 1
ATOM 1420 N N . CYS A 1 180 ? 0.942 -2.721 18.218 1.00 93.56 180 CYS A N 1
ATOM 1421 C CA . CYS A 1 180 ? -0.283 -2.744 17.430 1.00 93.56 180 CYS A CA 1
ATOM 1422 C C . CYS A 1 180 ? -1.455 -2.210 18.264 1.00 93.56 180 CYS A C 1
ATOM 1424 O O . CYS A 1 180 ? -1.511 -2.406 19.475 1.00 93.56 180 CYS A O 1
ATOM 1426 N N . THR A 1 181 ? -2.385 -1.549 17.591 1.00 97.31 181 THR A N 1
ATOM 1427 C CA . THR A 1 181 ? -3.615 -0.976 18.159 1.00 97.31 181 THR A CA 1
ATOM 1428 C C . THR A 1 181 ? -4.806 -1.929 18.086 1.00 97.31 181 THR A C 1
ATOM 1430 O O . THR A 1 181 ? -5.894 -1.565 18.519 1.00 97.31 181 THR A O 1
ATOM 1433 N N . ALA A 1 182 ? -4.589 -3.145 17.573 1.00 96.56 182 ALA A N 1
ATOM 1434 C CA . ALA A 1 182 ? -5.639 -4.130 17.374 1.00 96.56 182 ALA A CA 1
ATOM 1435 C C . ALA A 1 182 ? -6.337 -4.465 18.694 1.00 96.56 182 ALA A C 1
ATOM 1437 O O . ALA A 1 182 ? -5.678 -4.749 19.698 1.00 96.56 182 ALA A O 1
ATOM 1438 N N . ALA A 1 183 ? -7.663 -4.415 18.677 1.00 95.38 183 ALA A N 1
ATOM 1439 C CA . ALA A 1 183 ? -8.493 -4.644 19.848 1.00 95.38 183 ALA A CA 1
ATOM 1440 C C . ALA A 1 183 ? -8.917 -6.116 19.980 1.00 95.38 183 ALA A C 1
ATOM 1442 O O . ALA A 1 183 ? -9.138 -6.586 21.095 1.00 95.38 183 ALA A O 1
ATOM 1443 N N . PHE A 1 184 ? -8.959 -6.859 18.866 1.00 95.25 184 PHE A N 1
ATOM 1444 C CA . PHE A 1 184 ? -9.318 -8.279 18.798 1.00 95.25 184 PHE A CA 1
ATOM 1445 C C . PHE A 1 184 ? -10.704 -8.628 19.365 1.00 95.25 184 PHE A C 1
ATOM 1447 O O . PHE A 1 184 ? -10.942 -9.750 19.816 1.00 95.25 184 PHE A O 1
ATOM 1454 N N . ASP A 1 185 ? -11.640 -7.683 19.317 1.00 95.06 185 ASP A N 1
ATOM 1455 C CA . ASP A 1 185 ? -13.022 -7.852 19.745 1.00 95.06 185 ASP A CA 1
ATOM 1456 C C . ASP A 1 185 ? -13.991 -7.265 18.709 1.00 95.06 185 ASP A C 1
ATOM 1458 O O . ASP A 1 185 ? -13.762 -6.191 18.152 1.00 95.06 185 ASP A O 1
ATOM 1462 N N . HIS A 1 186 ? -15.078 -7.994 18.436 1.00 96.56 186 HIS A N 1
ATOM 1463 C CA . HIS A 1 186 ? -16.118 -7.596 17.475 1.00 96.56 186 HIS A CA 1
ATOM 1464 C C . HIS A 1 186 ? -15.535 -7.115 16.131 1.00 96.56 186 HIS A C 1
ATOM 1466 O O . HIS A 1 186 ? -15.954 -6.109 15.555 1.00 96.56 186 HIS A O 1
ATOM 1472 N N . CYS A 1 187 ? -14.516 -7.832 15.651 1.00 97.81 187 CYS A N 1
ATOM 1473 C CA . CYS A 1 187 ? -13.671 -7.407 14.547 1.00 97.81 187 CYS A CA 1
ATOM 1474 C C . CYS A 1 187 ? -13.650 -8.409 13.389 1.00 97.81 187 CYS A C 1
ATOM 1476 O O . CYS A 1 187 ? -13.957 -9.592 13.539 1.00 97.81 187 CYS A O 1
ATOM 1478 N N . THR A 1 188 ? -13.198 -7.943 12.232 1.00 98.19 188 THR A N 1
ATOM 1479 C CA . THR A 1 188 ? -12.858 -8.767 11.073 1.00 98.19 188 THR A CA 1
ATOM 1480 C C . THR A 1 188 ? -11.609 -8.223 10.385 1.00 98.19 188 THR A C 1
ATOM 1482 O O . THR A 1 188 ? -11.286 -7.040 10.490 1.00 98.19 188 THR A O 1
ATOM 1485 N N . LEU A 1 189 ? -10.912 -9.086 9.648 1.00 97.88 189 LEU A N 1
ATOM 1486 C CA . LEU A 1 189 ? -9.797 -8.693 8.794 1.00 97.88 189 LEU A CA 1
ATOM 1487 C C . LEU A 1 189 ? -10.328 -8.206 7.440 1.00 97.88 189 LEU A C 1
ATOM 1489 O O . LEU A 1 189 ? -11.030 -8.940 6.743 1.00 97.88 189 LEU A O 1
ATOM 1493 N N . CYS A 1 190 ? -9.950 -6.993 7.044 1.00 98.12 190 CYS A N 1
ATOM 1494 C CA . CYS A 1 190 ? -10.093 -6.500 5.676 1.00 98.12 190 CYS A CA 1
ATOM 1495 C C . CYS A 1 190 ? -8.705 -6.387 5.042 1.00 98.12 190 CYS A C 1
ATOM 1497 O O . CYS A 1 190 ? -7.778 -5.871 5.665 1.00 98.12 190 CYS A O 1
ATOM 1499 N N . ILE A 1 191 ? -8.550 -6.852 3.801 1.00 97.94 191 ILE A N 1
ATOM 1500 C CA . ILE A 1 191 ? -7.294 -6.707 3.064 1.00 97.94 191 ILE A CA 1
ATOM 1501 C C . ILE A 1 191 ? -7.539 -5.917 1.786 1.00 97.94 191 ILE A C 1
ATOM 1503 O O . ILE A 1 191 ? -8.208 -6.387 0.864 1.00 97.94 191 ILE A O 1
ATOM 1507 N N . ILE A 1 192 ? -6.920 -4.742 1.700 1.00 97.56 192 ILE A N 1
ATOM 1508 C CA . ILE A 1 192 ? -6.802 -4.007 0.445 1.00 97.56 192 ILE A CA 1
ATOM 1509 C C . ILE A 1 192 ? -5.678 -4.656 -0.357 1.00 97.56 192 ILE A C 1
ATOM 1511 O O . ILE A 1 192 ? -4.494 -4.527 -0.030 1.00 97.56 192 ILE A O 1
ATOM 1515 N N . ARG A 1 193 ? -6.071 -5.393 -1.398 1.00 95.06 193 ARG A N 1
ATOM 1516 C CA . ARG A 1 193 ? -5.153 -6.189 -2.219 1.00 95.06 193 ARG A CA 1
ATOM 1517 C C . ARG A 1 193 ? -4.134 -5.309 -2.961 1.00 95.06 193 ARG A C 1
ATOM 1519 O O . ARG A 1 193 ? -4.442 -4.154 -3.274 1.00 95.06 193 ARG A O 1
ATOM 1526 N N . PRO A 1 194 ? -2.968 -5.864 -3.349 1.00 94.06 194 PRO A N 1
ATOM 1527 C CA . PRO A 1 194 ? -1.905 -5.085 -3.985 1.00 94.06 194 PRO A CA 1
ATOM 1528 C C . PRO A 1 194 ? -2.331 -4.321 -5.245 1.00 94.06 194 PRO A C 1
ATOM 1530 O O . PRO A 1 194 ? -1.888 -3.197 -5.468 1.00 94.06 194 PRO A O 1
ATOM 1533 N N . HIS A 1 195 ? -3.230 -4.885 -6.059 1.00 90.56 195 HIS A N 1
ATOM 1534 C CA . HIS A 1 195 ? -3.722 -4.209 -7.263 1.00 90.56 195 HIS A CA 1
ATOM 1535 C C . HIS A 1 195 ? -4.544 -2.948 -6.940 1.00 90.56 195 HIS A C 1
ATOM 1537 O O . HIS A 1 195 ? -4.402 -1.942 -7.630 1.00 90.56 195 HIS A O 1
ATOM 1543 N N . ALA A 1 196 ? -5.361 -2.975 -5.881 1.00 93.94 196 ALA A N 1
ATOM 1544 C CA . ALA A 1 196 ? -6.176 -1.836 -5.461 1.00 93.94 196 ALA A CA 1
ATOM 1545 C C . ALA A 1 196 ? -5.307 -0.736 -4.839 1.00 93.94 196 ALA A C 1
ATOM 1547 O O . ALA A 1 196 ? -5.504 0.445 -5.122 1.00 93.94 196 ALA A O 1
ATOM 1548 N N . LEU A 1 197 ? -4.294 -1.128 -4.057 1.00 92.94 197 LEU A N 1
ATOM 1549 C CA . LEU A 1 197 ? -3.299 -0.197 -3.530 1.00 92.94 197 LEU A CA 1
ATOM 1550 C C . LEU A 1 197 ? -2.512 0.467 -4.671 1.00 92.94 197 LEU A C 1
ATOM 1552 O O . LEU A 1 197 ? -2.409 1.686 -4.724 1.00 92.94 197 LEU A O 1
ATOM 1556 N N . LYS A 1 198 ? -2.038 -0.316 -5.649 1.00 87.94 198 LYS A N 1
ATOM 1557 C CA . LYS A 1 198 ? -1.340 0.209 -6.835 1.00 87.94 198 LYS A CA 1
ATOM 1558 C C . LYS A 1 198 ? -2.216 1.157 -7.664 1.00 87.94 198 LYS A C 1
ATOM 1560 O O . LYS A 1 198 ? -1.704 2.113 -8.241 1.00 87.94 198 LYS A O 1
ATOM 1565 N N . ALA A 1 199 ? -3.517 0.891 -7.738 1.00 89.62 199 ALA A N 1
ATOM 1566 C CA . ALA A 1 199 ? -4.476 1.728 -8.452 1.00 89.62 199 ALA A CA 1
ATOM 1567 C C . ALA A 1 199 ? -4.835 3.033 -7.712 1.00 89.62 199 ALA A C 1
ATOM 1569 O O . ALA A 1 199 ? -5.638 3.806 -8.233 1.00 89.62 199 ALA A O 1
ATOM 1570 N N . GLY A 1 200 ? -4.279 3.282 -6.520 1.00 91.50 200 GLY A N 1
ATOM 1571 C CA . GLY A 1 200 ? -4.595 4.459 -5.708 1.00 91.50 200 GLY A CA 1
ATOM 1572 C C . GLY A 1 200 ? -6.018 4.438 -5.143 1.00 91.50 200 GLY A C 1
ATOM 1573 O O . GLY A 1 200 ? -6.674 5.471 -5.023 1.00 91.50 200 GLY A O 1
ATOM 1574 N N . LYS A 1 201 ? -6.556 3.238 -4.881 1.00 95.81 201 LYS A N 1
ATOM 1575 C CA . LYS A 1 201 ? -7.932 3.042 -4.393 1.00 95.81 201 LYS A CA 1
ATOM 1576 C C . LYS A 1 201 ? -8.028 2.861 -2.885 1.00 95.81 201 LYS A C 1
ATOM 1578 O O . LYS A 1 201 ? -9.133 2.793 -2.354 1.00 95.81 201 LYS A O 1
ATOM 1583 N N . ALA A 1 202 ? -6.899 2.826 -2.176 1.00 96.38 202 ALA A N 1
ATOM 1584 C CA . ALA A 1 202 ? -6.889 2.613 -0.732 1.00 96.38 202 ALA A CA 1
ATOM 1585 C C . ALA A 1 202 ? -7.667 3.703 0.023 1.00 96.38 202 ALA A C 1
ATOM 1587 O O . ALA A 1 202 ? -8.443 3.379 0.920 1.00 96.38 202 ALA A O 1
ATOM 1588 N N . GLY A 1 203 ? -7.521 4.973 -0.374 1.00 97.12 203 GLY A N 1
ATOM 1589 C CA . GLY A 1 203 ? -8.261 6.076 0.243 1.00 97.12 203 GLY A CA 1
ATOM 1590 C C . GLY A 1 203 ? -9.779 5.987 0.049 1.00 97.12 203 GLY A C 1
ATOM 1591 O O . GLY A 1 203 ? -10.531 6.157 1.009 1.00 97.12 203 GLY A O 1
ATOM 1592 N N . GLU A 1 204 ? -10.236 5.628 -1.157 1.00 97.75 204 GLU A N 1
ATOM 1593 C CA . GLU A 1 204 ? -11.662 5.422 -1.462 1.00 97.75 204 GLU A CA 1
ATOM 1594 C C . GLU A 1 204 ? -12.246 4.253 -0.655 1.00 97.75 204 GLU A C 1
ATOM 1596 O O . GLU A 1 204 ? -13.324 4.379 -0.075 1.00 97.75 204 GLU A O 1
ATOM 1601 N N . ILE A 1 205 ? -11.511 3.140 -0.557 1.00 98.12 205 ILE A N 1
ATOM 1602 C CA . ILE A 1 205 ? -11.925 1.952 0.203 1.00 98.12 205 ILE A CA 1
ATOM 1603 C C . ILE A 1 205 ? -12.019 2.264 1.700 1.00 98.12 205 ILE A C 1
ATOM 1605 O O . ILE A 1 205 ? -13.016 1.932 2.338 1.00 98.12 205 ILE A O 1
ATOM 1609 N N . ILE A 1 206 ? -11.016 2.939 2.269 1.00 98.12 206 ILE A N 1
ATOM 1610 C CA . ILE A 1 206 ? -11.029 3.334 3.684 1.00 98.12 206 ILE A CA 1
ATOM 1611 C C . ILE A 1 206 ? -12.189 4.288 3.968 1.00 98.12 206 ILE A C 1
ATOM 1613 O O . ILE A 1 206 ? -12.898 4.104 4.955 1.00 98.12 206 ILE A O 1
ATOM 1617 N N . ALA A 1 207 ? -12.430 5.267 3.091 1.00 98.00 207 ALA A N 1
ATOM 1618 C CA . ALA A 1 207 ? -13.574 6.160 3.229 1.00 98.00 207 ALA A CA 1
ATOM 1619 C C . ALA A 1 207 ? -14.905 5.392 3.175 1.00 98.00 207 ALA A C 1
ATOM 1621 O O . ALA A 1 207 ? -15.802 5.689 3.958 1.00 98.00 207 ALA A O 1
ATOM 1622 N N . ALA A 1 208 ? -15.035 4.388 2.301 1.00 98.19 208 ALA A N 1
ATOM 1623 C CA . ALA A 1 208 ? -16.231 3.550 2.224 1.00 98.19 208 ALA A CA 1
ATOM 1624 C C . ALA A 1 208 ? -16.476 2.764 3.524 1.00 98.19 208 ALA A C 1
ATOM 1626 O O . ALA A 1 208 ? -17.598 2.765 4.024 1.00 98.19 208 ALA A O 1
ATOM 1627 N N . ILE A 1 209 ? -15.428 2.169 4.110 1.00 98.19 209 ILE A N 1
ATOM 1628 C CA . ILE A 1 209 ? -15.501 1.473 5.408 1.00 98.19 209 ILE A CA 1
ATOM 1629 C C . ILE A 1 209 ? -15.975 2.438 6.505 1.00 98.19 209 ILE A C 1
ATOM 1631 O O . ILE A 1 209 ? -16.935 2.148 7.215 1.00 98.19 209 ILE A O 1
ATOM 1635 N N . GLN A 1 210 ? -15.361 3.621 6.597 1.00 97.12 210 GLN A N 1
ATOM 1636 C CA . GLN A 1 210 ? -15.717 4.631 7.601 1.00 97.12 210 GLN A CA 1
ATOM 1637 C C . GLN A 1 210 ? -17.153 5.151 7.425 1.00 97.12 210 GLN A C 1
ATOM 1639 O O . GLN A 1 210 ? -17.889 5.294 8.401 1.00 97.12 210 GLN A O 1
ATOM 1644 N N . ASN A 1 211 ? -17.581 5.392 6.183 1.00 97.06 211 ASN A N 1
ATOM 1645 C CA . ASN A 1 211 ? -18.934 5.856 5.867 1.00 97.06 211 ASN A CA 1
ATOM 1646 C C . ASN A 1 211 ? -20.009 4.794 6.146 1.00 97.06 211 ASN A C 1
ATOM 1648 O O . ASN A 1 211 ? -21.152 5.153 6.416 1.00 97.06 211 ASN A O 1
ATOM 1652 N N . ALA A 1 212 ? -19.650 3.507 6.120 1.00 96.56 212 ALA A N 1
ATOM 1653 C CA . ALA A 1 212 ? -20.524 2.406 6.525 1.00 96.56 212 ALA A CA 1
ATOM 1654 C C . ALA A 1 212 ? -20.680 2.286 8.058 1.00 96.56 212 ALA A C 1
ATOM 1656 O O . ALA A 1 212 ? -21.336 1.365 8.541 1.00 96.56 212 ALA A O 1
ATOM 1657 N N . GLY A 1 213 ? -20.077 3.198 8.832 1.00 95.75 213 GLY A N 1
ATOM 1658 C CA . GLY A 1 213 ? -20.111 3.175 10.295 1.00 95.75 213 GLY A CA 1
ATOM 1659 C C . GLY A 1 213 ? -19.201 2.112 10.911 1.00 95.75 213 GLY A C 1
ATOM 1660 O O . GLY A 1 213 ? -19.393 1.751 12.070 1.00 95.75 213 GLY A O 1
ATOM 1661 N N . LEU A 1 214 ? -18.237 1.595 10.144 1.00 97.38 214 LEU A N 1
ATOM 1662 C CA . LEU A 1 214 ? -17.233 0.653 10.625 1.00 97.38 214 LEU A CA 1
ATOM 1663 C C . LEU A 1 214 ? -15.991 1.409 11.112 1.00 97.38 214 LEU A C 1
ATOM 1665 O O . LEU A 1 214 ? -15.530 2.367 10.485 1.00 97.38 214 LEU A O 1
ATOM 1669 N N . GLU A 1 215 ? -15.430 0.960 12.228 1.00 96.75 215 GLU A N 1
ATOM 1670 C CA . GLU A 1 215 ? -14.191 1.489 12.791 1.00 96.75 215 GLU A CA 1
ATOM 1671 C C . GLU A 1 215 ? -12.985 0.747 12.200 1.00 96.75 215 GLU A C 1
ATOM 1673 O O . GLU A 1 215 ? -13.034 -0.463 11.999 1.00 96.75 215 GLU A O 1
ATOM 1678 N N . ILE A 1 216 ? -11.882 1.458 11.958 1.00 98.00 216 ILE A N 1
ATOM 1679 C CA . ILE A 1 216 ? -10.576 0.848 11.673 1.00 98.00 216 ILE A CA 1
ATOM 1680 C C . ILE A 1 216 ? -9.711 1.015 12.920 1.00 98.00 216 ILE A C 1
ATOM 1682 O O . ILE A 1 216 ? -9.260 2.123 13.214 1.00 98.00 216 ILE A O 1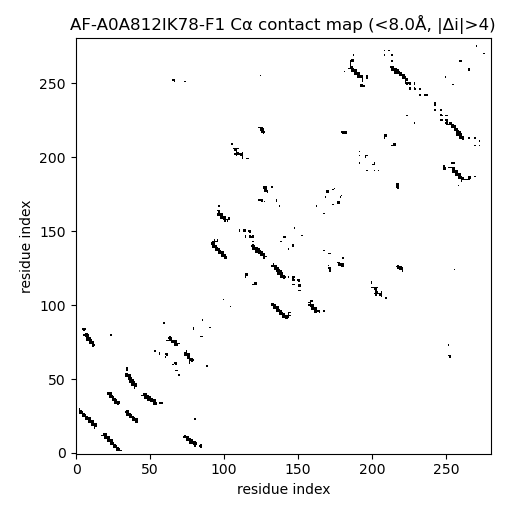
ATOM 1686 N N . SER A 1 217 ? -9.489 -0.077 13.641 1.00 97.50 217 SER A N 1
ATOM 1687 C CA . SER A 1 217 ? -8.799 -0.093 14.939 1.00 97.50 217 SER A CA 1
ATOM 1688 C C . SER A 1 217 ? -7.336 -0.510 14.849 1.00 97.50 217 SER A C 1
ATOM 1690 O O . SER A 1 217 ? -6.554 -0.147 15.718 1.00 97.50 217 SER A O 1
ATOM 1692 N N . ALA A 1 218 ? -6.940 -1.208 13.783 1.00 98.31 218 ALA A N 1
ATOM 1693 C CA . ALA A 1 218 ? -5.548 -1.486 13.437 1.00 98.31 218 ALA A CA 1
ATOM 1694 C C . ALA A 1 218 ? -5.361 -1.488 11.926 1.00 98.31 218 ALA A C 1
ATOM 1696 O O . ALA A 1 218 ? -6.279 -1.792 11.168 1.00 98.31 218 ALA A O 1
ATOM 1697 N N . ALA A 1 219 ? -4.151 -1.161 11.484 1.00 98.19 219 ALA A N 1
ATOM 1698 C CA . ALA A 1 219 ? -3.805 -1.181 10.076 1.00 98.19 219 ALA A CA 1
ATOM 1699 C C . ALA A 1 219 ? -2.292 -1.318 9.884 1.00 98.19 219 ALA A C 1
ATOM 1701 O O . ALA A 1 219 ? -1.519 -0.651 10.572 1.00 98.19 219 ALA A O 1
ATOM 1702 N N . GLU A 1 220 ? -1.855 -2.147 8.941 1.00 98.00 220 GLU A N 1
ATOM 1703 C CA . GLU A 1 220 ? -0.436 -2.340 8.618 1.00 98.00 220 GLU A CA 1
ATOM 1704 C C . GLU A 1 220 ? -0.282 -2.624 7.121 1.00 98.00 220 GLU A C 1
ATOM 1706 O O . GLU A 1 220 ? -0.954 -3.492 6.559 1.00 98.00 220 GLU A O 1
ATOM 1711 N N . MET A 1 221 ? 0.591 -1.862 6.459 1.00 97.75 221 MET A N 1
ATOM 1712 C CA . MET A 1 221 ? 1.037 -2.171 5.107 1.00 97.75 221 MET A CA 1
ATOM 1713 C C . MET A 1 221 ? 2.181 -3.172 5.190 1.00 97.75 221 MET A C 1
ATOM 1715 O O . MET A 1 221 ? 3.205 -2.896 5.815 1.00 97.75 221 MET A O 1
ATOM 1719 N N . LEU A 1 222 ? 2.014 -4.317 4.538 1.00 94.88 222 LEU A N 1
ATOM 1720 C CA . LEU A 1 222 ? 2.991 -5.399 4.552 1.00 94.88 222 LEU A CA 1
ATOM 1721 C C . LEU A 1 222 ? 3.035 -6.124 3.211 1.00 94.88 222 LEU A C 1
ATOM 1723 O O . LEU A 1 222 ? 2.101 -6.054 2.417 1.00 94.88 222 LEU A O 1
ATOM 1727 N N . HIS A 1 223 ? 4.137 -6.817 2.949 1.00 92.56 223 HIS A N 1
ATOM 1728 C CA . HIS A 1 223 ? 4.334 -7.599 1.733 1.00 92.56 223 HIS A CA 1
ATOM 1729 C C . HIS A 1 223 ? 4.536 -9.059 2.121 1.00 92.56 223 HIS A C 1
ATOM 1731 O O . HIS A 1 223 ? 5.588 -9.414 2.649 1.00 92.56 223 HIS A O 1
ATOM 1737 N N . LEU A 1 224 ? 3.516 -9.883 1.870 1.00 91.25 224 LEU A N 1
ATOM 1738 C CA . LEU A 1 224 ? 3.584 -11.316 2.135 1.00 91.25 224 LEU A CA 1
ATOM 1739 C C . LEU A 1 224 ? 4.555 -11.995 1.173 1.00 91.25 224 LEU A C 1
ATOM 1741 O O . LEU A 1 224 ? 4.500 -11.782 -0.041 1.00 91.25 224 LEU A O 1
ATOM 1745 N N . GLN A 1 225 ? 5.403 -12.861 1.713 1.00 87.44 225 GLN A N 1
ATOM 1746 C CA . GLN A 1 225 ? 6.104 -13.857 0.918 1.00 87.44 225 GLN A CA 1
ATOM 1747 C C . GLN A 1 225 ? 5.104 -14.879 0.369 1.00 87.44 225 GLN A C 1
ATOM 1749 O O . GLN A 1 225 ? 4.020 -15.076 0.919 1.00 87.44 225 GLN A O 1
ATOM 1754 N N . HIS A 1 226 ? 5.478 -15.564 -0.713 1.00 87.50 226 HIS A N 1
ATOM 1755 C CA . HIS A 1 226 ? 4.601 -16.538 -1.373 1.00 87.50 226 HIS A CA 1
ATOM 1756 C C . HIS A 1 226 ? 4.071 -17.607 -0.404 1.00 87.50 226 HIS A C 1
ATOM 1758 O O . HIS A 1 226 ? 2.871 -17.858 -0.373 1.00 87.50 226 HIS A O 1
ATOM 1764 N N . ALA A 1 227 ? 4.939 -18.143 0.462 1.00 88.00 227 ALA A N 1
ATOM 1765 C CA . ALA A 1 227 ? 4.560 -19.126 1.479 1.00 88.00 227 ALA A CA 1
ATOM 1766 C C . ALA A 1 227 ? 3.536 -18.581 2.496 1.00 88.00 227 ALA A C 1
ATOM 1768 O O . ALA A 1 227 ? 2.569 -19.267 2.810 1.00 88.00 227 ALA A O 1
ATOM 1769 N N . GLU A 1 228 ? 3.705 -17.338 2.955 1.00 94.00 228 GLU A N 1
ATOM 1770 C CA . GLU A 1 228 ? 2.789 -16.689 3.907 1.00 94.00 228 GLU A CA 1
ATOM 1771 C C . GLU A 1 228 ? 1.421 -16.415 3.260 1.00 94.00 228 GLU A C 1
ATOM 1773 O O . GLU A 1 228 ? 0.375 -16.620 3.873 1.00 94.00 228 GLU A O 1
ATOM 1778 N N . ALA A 1 229 ? 1.412 -15.989 1.991 1.00 94.00 229 ALA A N 1
ATOM 1779 C CA . ALA A 1 229 ? 0.183 -15.797 1.224 1.00 94.00 229 ALA A CA 1
ATOM 1780 C C . ALA A 1 229 ? -0.542 -17.125 0.950 1.00 94.00 229 ALA A C 1
ATOM 1782 O O . ALA A 1 229 ? -1.771 -17.175 1.011 1.00 94.00 229 ALA A O 1
ATOM 1783 N N . ALA A 1 230 ? 0.206 -18.196 0.667 1.00 93.50 230 ALA A N 1
ATOM 1784 C CA . ALA A 1 230 ? -0.342 -19.532 0.468 1.00 93.50 230 ALA A CA 1
ATOM 1785 C C . ALA A 1 230 ? -0.992 -20.072 1.748 1.00 93.50 230 ALA A C 1
ATOM 1787 O O . ALA A 1 230 ? -2.096 -20.602 1.677 1.00 93.50 230 ALA A O 1
ATOM 1788 N N . GLU A 1 231 ? -0.345 -19.886 2.902 1.00 96.56 231 GLU A N 1
ATOM 1789 C CA . GLU A 1 231 ? -0.881 -20.273 4.211 1.00 96.56 231 GLU A CA 1
ATOM 1790 C C . GLU A 1 231 ? -2.160 -19.494 4.550 1.00 96.56 231 GLU A C 1
ATOM 1792 O O . GLU A 1 231 ? -3.184 -20.096 4.870 1.00 96.56 231 GLU A O 1
ATOM 1797 N N . LEU A 1 232 ? -2.144 -18.165 4.389 1.00 96.00 232 LEU A N 1
ATOM 1798 C CA . LEU A 1 232 ? -3.310 -17.310 4.641 1.00 96.00 232 LEU A CA 1
ATOM 1799 C C . LEU A 1 232 ? -4.534 -17.708 3.795 1.00 96.00 232 LEU A C 1
ATOM 1801 O O . LEU A 1 232 ? -5.674 -17.561 4.237 1.00 96.00 232 LEU A O 1
ATOM 1805 N N . LEU A 1 233 ? -4.308 -18.183 2.568 1.00 95.12 233 LEU A N 1
ATOM 1806 C CA . LEU A 1 233 ? -5.358 -18.513 1.604 1.00 95.12 233 LEU A CA 1
ATOM 1807 C C . LEU A 1 233 ? -5.636 -20.013 1.473 1.00 95.12 233 LEU A C 1
ATOM 1809 O O . LEU A 1 233 ? -6.421 -20.400 0.604 1.00 95.12 233 LEU A O 1
ATOM 1813 N N . ASP A 1 234 ? -5.036 -20.867 2.303 1.00 96.19 234 ASP A N 1
ATOM 1814 C CA . ASP A 1 234 ? -5.179 -22.324 2.176 1.00 96.19 234 ASP A CA 1
ATOM 1815 C C . ASP A 1 234 ? -6.640 -22.775 2.331 1.00 96.19 234 ASP A C 1
ATOM 1817 O O . ASP A 1 234 ? -7.103 -23.663 1.621 1.00 96.19 234 ASP A O 1
ATOM 1821 N N . VAL A 1 235 ? -7.425 -22.062 3.145 1.00 95.25 235 VAL A N 1
ATOM 1822 C CA . VAL A 1 235 ? -8.868 -22.309 3.330 1.00 95.25 235 VAL A CA 1
ATOM 1823 C C . VAL A 1 235 ? -9.698 -22.178 2.044 1.00 95.25 235 VAL A C 1
ATOM 1825 O O . VAL A 1 235 ? -10.804 -22.709 1.976 1.00 95.25 235 VAL A O 1
ATOM 1828 N N . TYR A 1 236 ? -9.187 -21.491 1.018 1.00 93.50 236 TYR A N 1
ATOM 1829 C CA . TYR A 1 236 ? -9.853 -21.338 -0.282 1.00 93.50 236 TYR A CA 1
ATOM 1830 C C . TYR A 1 236 ? -9.400 -22.375 -1.316 1.00 93.50 236 TYR A C 1
ATOM 1832 O O . TYR A 1 236 ? -9.932 -22.422 -2.431 1.00 93.50 236 TYR A O 1
ATOM 1840 N N . LYS A 1 237 ? -8.421 -23.215 -0.976 1.00 92.44 237 LYS A N 1
ATOM 1841 C CA . LYS A 1 237 ? -7.868 -24.215 -1.882 1.00 92.44 237 LYS A CA 1
ATOM 1842 C C . LYS A 1 237 ? -8.929 -25.251 -2.247 1.00 92.44 237 LYS A C 1
ATOM 1844 O O . LYS A 1 237 ? -9.510 -25.904 -1.388 1.00 92.44 237 LYS A O 1
ATOM 1849 N N . GLY A 1 238 ? -9.190 -25.390 -3.545 1.00 91.12 238 GLY A N 1
ATOM 1850 C CA . GLY A 1 238 ? -10.243 -26.270 -4.065 1.00 91.12 238 GLY A CA 1
ATOM 1851 C C . GLY A 1 238 ? -11.666 -25.709 -3.950 1.00 91.12 238 GLY A C 1
ATOM 1852 O O . GLY A 1 238 ? -12.585 -26.335 -4.468 1.00 91.12 238 GLY A O 1
ATOM 1853 N N . VAL A 1 239 ? -11.850 -24.537 -3.327 1.00 91.25 239 VAL A N 1
ATOM 1854 C CA . VAL A 1 239 ? -13.133 -23.814 -3.273 1.00 91.25 239 VAL A CA 1
ATOM 1855 C C . VAL A 1 239 ? -13.216 -22.795 -4.407 1.00 91.25 239 VAL A C 1
ATOM 1857 O O . VAL A 1 239 ? -14.225 -22.731 -5.104 1.00 91.25 239 VAL A O 1
ATOM 1860 N N . VAL A 1 240 ? -12.148 -22.017 -4.615 1.00 87.19 240 VAL A N 1
ATOM 1861 C CA . VAL A 1 240 ? -12.071 -21.028 -5.701 1.00 87.19 240 VAL A CA 1
ATOM 1862 C C . VAL A 1 240 ? -11.247 -21.573 -6.876 1.00 87.19 240 VAL A C 1
ATOM 1864 O O . VAL A 1 240 ? -10.174 -22.143 -6.651 1.00 87.19 240 VAL A O 1
ATOM 1867 N N . PRO A 1 241 ? -11.697 -21.399 -8.134 1.00 86.94 241 PRO A N 1
ATOM 1868 C CA . PRO A 1 241 ? -11.007 -21.964 -9.297 1.00 86.94 241 PRO A CA 1
ATOM 1869 C C . PRO A 1 241 ? -9.655 -21.292 -9.589 1.00 86.94 241 PRO A C 1
ATOM 1871 O O . PRO A 1 241 ? -8.789 -21.914 -10.193 1.00 86.94 241 PRO A O 1
ATOM 1874 N N . TYR A 1 242 ? -9.456 -20.057 -9.119 1.00 88.94 242 TYR A N 1
ATOM 1875 C CA . TYR A 1 242 ? -8.263 -19.225 -9.334 1.00 88.94 242 TYR A CA 1
ATOM 1876 C C . TYR A 1 242 ? -7.398 -19.073 -8.065 1.00 88.94 242 TYR A C 1
ATOM 1878 O O . TYR A 1 242 ? -6.847 -18.008 -7.778 1.00 88.94 242 TYR A O 1
ATOM 1886 N N . HIS A 1 243 ? -7.319 -20.121 -7.233 1.00 91.38 243 HIS A N 1
ATOM 1887 C CA . HIS A 1 243 ? -6.583 -20.080 -5.957 1.00 91.38 243 HIS A CA 1
ATOM 1888 C C . HIS A 1 243 ? -5.107 -19.710 -6.142 1.00 91.38 243 HIS A C 1
ATOM 1890 O O . HIS A 1 243 ? -4.583 -18.870 -5.413 1.00 91.38 243 HIS A O 1
ATOM 1896 N N . LYS A 1 244 ? -4.451 -20.287 -7.154 1.00 89.81 244 LYS A N 1
ATOM 1897 C CA . LYS A 1 244 ? -3.035 -20.031 -7.428 1.00 89.81 244 LYS A CA 1
ATOM 1898 C C . LYS A 1 244 ? -2.802 -18.569 -7.808 1.00 89.81 244 LYS A C 1
ATOM 1900 O O . LYS A 1 244 ? -1.930 -17.919 -7.242 1.00 89.81 244 LYS A O 1
ATOM 1905 N N . GLU A 1 245 ? -3.622 -18.039 -8.707 1.00 90.19 245 GLU A N 1
ATOM 1906 C CA . GLU A 1 245 ? -3.580 -16.643 -9.138 1.00 90.19 245 GLU A CA 1
ATOM 1907 C C . GLU A 1 245 ? -3.862 -15.688 -7.972 1.00 90.19 245 GLU A C 1
ATOM 1909 O O . GLU A 1 245 ? -3.287 -14.602 -7.903 1.00 90.19 245 GLU A O 1
ATOM 1914 N N . MET A 1 246 ? -4.715 -16.094 -7.027 1.00 90.56 246 MET A N 1
ATOM 1915 C CA . MET A 1 246 ? -4.991 -15.326 -5.815 1.00 90.56 246 MET A CA 1
ATOM 1916 C C . MET A 1 246 ? -3.755 -15.235 -4.906 1.00 90.56 246 MET A C 1
ATOM 1918 O O . MET A 1 246 ? -3.435 -14.142 -4.438 1.00 90.56 246 MET A O 1
ATOM 1922 N N . VAL A 1 247 ? -3.035 -16.342 -4.692 1.00 92.25 247 VAL A N 1
ATOM 1923 C CA . VAL A 1 247 ? -1.777 -16.368 -3.919 1.00 92.25 247 VAL A CA 1
ATOM 1924 C C . VAL A 1 247 ? -0.686 -15.546 -4.612 1.00 92.25 247 VAL A C 1
ATOM 1926 O O . VAL A 1 247 ? -0.039 -14.701 -3.984 1.00 92.25 247 VAL A O 1
ATOM 1929 N N . ASP A 1 248 ? -0.515 -15.736 -5.920 1.00 89.06 248 ASP A N 1
ATOM 1930 C CA . ASP A 1 248 ? 0.466 -14.998 -6.720 1.00 89.06 248 ASP A CA 1
ATOM 1931 C C . ASP A 1 248 ? 0.171 -13.484 -6.675 1.00 89.06 248 ASP A C 1
ATOM 1933 O O . ASP A 1 248 ? 1.058 -12.670 -6.412 1.00 89.06 248 ASP A O 1
ATOM 1937 N N . GLY A 1 249 ? -1.101 -13.098 -6.815 1.00 89.12 249 GLY A N 1
ATOM 1938 C CA . GLY A 1 249 ? -1.547 -11.706 -6.751 1.00 89.12 249 GLY A CA 1
ATOM 1939 C C . GLY A 1 249 ? -1.412 -11.042 -5.375 1.00 89.12 249 GLY A C 1
ATOM 1940 O O . GLY A 1 249 ? -1.383 -9.815 -5.300 1.00 89.12 249 GLY A O 1
ATOM 1941 N N . MET A 1 250 ? -1.321 -11.817 -4.292 1.00 92.56 250 MET A N 1
ATOM 1942 C CA . MET A 1 250 ? -1.124 -11.315 -2.924 1.00 92.56 250 MET A CA 1
ATOM 1943 C C . MET A 1 250 ? 0.354 -11.184 -2.546 1.00 92.56 250 MET A C 1
ATOM 1945 O O . MET A 1 250 ? 0.712 -10.309 -1.763 1.00 92.56 250 MET A O 1
ATOM 1949 N N . SER A 1 251 ? 1.214 -12.023 -3.124 1.00 89.06 251 SER A N 1
ATOM 1950 C CA . SER A 1 251 ? 2.655 -12.063 -2.835 1.00 89.06 251 SER A CA 1
ATOM 1951 C C . SER A 1 251 ? 3.499 -11.160 -3.738 1.00 89.06 251 SER A C 1
ATOM 1953 O O . SER A 1 251 ? 4.715 -11.057 -3.585 1.00 89.06 251 SER A O 1
ATOM 1955 N N . ILE A 1 252 ? 2.874 -10.480 -4.694 1.00 85.12 252 ILE A N 1
ATOM 1956 C CA . ILE A 1 252 ? 3.555 -9.658 -5.693 1.00 85.12 252 ILE A CA 1
ATOM 1957 C C . ILE A 1 252 ? 4.122 -8.341 -5.142 1.00 85.12 252 ILE A C 1
ATOM 1959 O O . ILE A 1 252 ? 5.200 -7.891 -5.536 1.00 85.12 252 ILE A O 1
ATOM 1963 N N . ALA A 1 253 ? 3.367 -7.677 -4.277 1.00 87.69 253 ALA A N 1
ATOM 1964 C CA . ALA A 1 253 ? 3.617 -6.310 -3.852 1.00 87.69 253 ALA A CA 1
ATOM 1965 C C . ALA A 1 253 ? 2.929 -6.064 -2.501 1.00 87.69 253 ALA A C 1
ATOM 1967 O O . ALA A 1 253 ? 2.136 -6.902 -2.062 1.00 87.69 253 ALA A O 1
ATOM 1968 N N . PRO A 1 254 ? 3.213 -4.934 -1.832 1.00 91.88 254 PRO A N 1
ATOM 1969 C CA . PRO A 1 254 ? 2.574 -4.613 -0.568 1.00 91.88 254 PRO A CA 1
ATOM 1970 C C . PRO A 1 254 ? 1.046 -4.576 -0.667 1.00 91.88 254 PRO A C 1
ATOM 1972 O O . PRO A 1 254 ? 0.471 -4.144 -1.666 1.00 91.88 254 PRO A O 1
ATOM 1975 N N . MET A 1 255 ? 0.404 -4.996 0.412 1.00 96.38 255 MET A N 1
ATOM 1976 C CA . MET A 1 255 ? -1.028 -4.896 0.663 1.00 96.38 255 MET A CA 1
ATOM 1977 C C . MET A 1 255 ? -1.257 -4.100 1.948 1.00 96.38 255 MET A C 1
ATOM 1979 O O . MET A 1 255 ? -0.337 -3.954 2.755 1.00 96.38 255 MET A O 1
ATOM 1983 N N . LEU A 1 256 ? -2.478 -3.611 2.160 1.00 97.94 256 LEU A N 1
ATOM 1984 C CA . LEU A 1 256 ? -2.866 -2.971 3.418 1.00 97.94 256 LEU A CA 1
ATOM 1985 C C . LEU A 1 256 ? -3.865 -3.867 4.156 1.00 97.94 256 LEU A C 1
ATOM 1987 O O . LEU A 1 256 ? -4.978 -4.078 3.677 1.00 97.94 256 LEU A O 1
ATOM 1991 N N . ALA A 1 257 ? -3.452 -4.400 5.303 1.00 98.3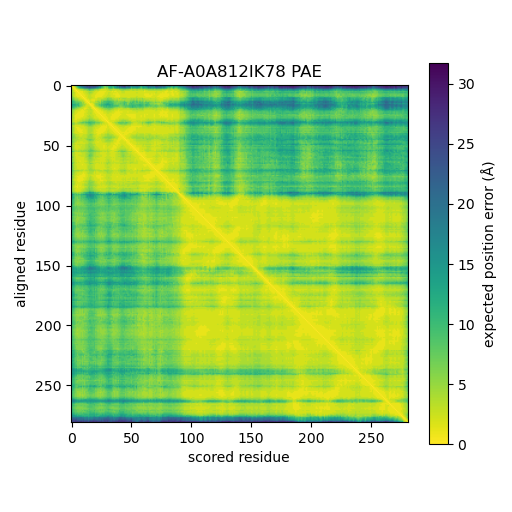8 257 ALA A N 1
ATOM 1992 C CA . ALA A 1 257 ? -4.308 -5.172 6.197 1.00 98.38 257 ALA A CA 1
ATOM 1993 C C . ALA A 1 257 ? -4.933 -4.243 7.240 1.00 98.38 257 ALA A C 1
ATOM 1995 O O . ALA A 1 257 ? -4.227 -3.408 7.805 1.00 98.38 257 ALA A O 1
ATOM 1996 N N . LEU A 1 258 ? -6.232 -4.394 7.493 1.00 98.62 258 LEU A N 1
ATOM 1997 C CA . LEU A 1 258 ? -7.015 -3.591 8.431 1.00 98.62 258 LEU A CA 1
ATOM 1998 C C . LEU A 1 258 ? -7.759 -4.509 9.409 1.00 98.62 258 LEU A C 1
ATOM 2000 O O . LEU A 1 258 ? -8.414 -5.461 8.981 1.00 98.62 258 LEU A O 1
ATOM 2004 N N . GLU A 1 259 ? -7.719 -4.188 10.699 1.00 98.56 259 GLU A N 1
ATOM 2005 C CA . GLU A 1 259 ? -8.730 -4.656 11.647 1.00 98.56 259 GLU A CA 1
ATOM 2006 C C . GLU A 1 259 ? -9.922 -3.702 11.565 1.00 98.56 259 GLU A C 1
ATOM 2008 O O . GLU A 1 259 ? -9.784 -2.499 11.803 1.00 98.56 259 GLU A O 1
ATOM 2013 N N . VAL A 1 260 ? -11.076 -4.248 11.191 1.00 98.50 260 VAL A N 1
ATOM 2014 C CA . VAL A 1 260 ? -12.333 -3.512 11.059 1.00 98.50 260 VAL A CA 1
ATOM 2015 C C . VAL A 1 260 ? -13.275 -3.946 12.173 1.00 98.50 260 VAL A C 1
ATOM 2017 O O . VAL A 1 260 ? -13.518 -5.142 12.325 1.00 98.50 260 VAL A O 1
ATOM 2020 N N . ARG A 1 261 ? -13.814 -2.990 12.931 1.00 98.00 261 ARG A N 1
ATOM 2021 C CA . ARG A 1 261 ? -14.671 -3.217 14.101 1.00 98.00 261 ARG A CA 1
ATOM 2022 C C . ARG A 1 261 ? -16.051 -2.602 13.937 1.00 98.00 261 ARG A C 1
ATOM 2024 O O . ARG A 1 261 ? -16.238 -1.597 13.252 1.00 98.00 261 ARG A O 1
ATOM 2031 N N . ALA A 1 262 ? -17.014 -3.216 14.605 1.00 97.06 262 ALA A N 1
ATOM 2032 C CA . ALA A 1 262 ? -18.353 -2.687 14.815 1.00 97.06 262 ALA A CA 1
ATOM 2033 C C . ALA A 1 262 ? -18.881 -3.229 16.145 1.00 97.06 262 ALA A C 1
ATOM 2035 O O . ALA A 1 262 ? -18.485 -4.321 16.530 1.00 97.06 262 ALA A O 1
ATOM 2036 N N . GLU A 1 263 ? -19.797 -2.519 16.810 1.00 92.94 263 GLU A N 1
ATOM 2037 C CA . GLU A 1 263 ? -20.430 -3.027 18.044 1.00 92.94 263 GLU A CA 1
ATOM 2038 C C . GLU A 1 263 ? -21.065 -4.409 17.822 1.00 92.94 263 GLU A C 1
ATOM 2040 O O . GLU A 1 263 ? -20.838 -5.325 18.602 1.00 92.94 263 GLU A O 1
ATOM 2045 N N . ASP A 1 264 ? -21.757 -4.573 16.689 1.00 91.62 264 ASP A N 1
ATOM 2046 C CA . ASP A 1 264 ? -22.364 -5.830 16.261 1.00 91.62 264 ASP A CA 1
ATOM 2047 C C . ASP A 1 264 ? -22.099 -6.106 14.775 1.00 91.62 264 ASP A C 1
ATOM 2049 O O . ASP A 1 264 ? -22.121 -5.186 13.942 1.00 91.62 264 ASP A O 1
ATOM 2053 N N . ALA A 1 265 ? -21.941 -7.395 14.447 1.00 93.19 265 ALA A N 1
ATOM 2054 C CA . ALA A 1 265 ? -21.956 -7.938 13.085 1.00 93.19 265 ALA A CA 1
ATOM 2055 C C . ALA A 1 265 ? -20.901 -7.336 12.128 1.00 93.19 265 ALA A C 1
ATOM 2057 O O . ALA A 1 265 ? -21.188 -7.027 10.970 1.00 93.19 265 ALA A O 1
ATOM 2058 N N . ALA A 1 266 ? -19.664 -7.139 12.609 1.00 96.81 266 ALA A N 1
ATOM 2059 C CA . ALA A 1 266 ? -18.572 -6.574 11.806 1.00 96.81 266 ALA A CA 1
ATOM 2060 C C . ALA A 1 266 ? -18.286 -7.382 10.525 1.00 96.81 266 ALA A C 1
ATOM 2062 O O . ALA A 1 266 ? -18.024 -6.799 9.472 1.00 96.81 266 ALA A O 1
ATOM 2063 N N . VAL A 1 267 ? -18.374 -8.716 10.597 1.00 97.19 267 VAL A N 1
ATOM 2064 C CA . VAL A 1 267 ? -18.162 -9.612 9.449 1.00 97.19 267 VAL A CA 1
ATOM 2065 C C . VAL A 1 267 ? -19.256 -9.419 8.401 1.00 97.19 267 VAL A C 1
ATOM 2067 O O . VAL A 1 267 ? -18.955 -9.261 7.219 1.00 97.19 267 VAL A O 1
ATOM 2070 N N . GLU A 1 268 ? -20.521 -9.429 8.815 1.00 97.00 268 GLU A N 1
ATOM 2071 C CA . GLU A 1 268 ? -21.680 -9.303 7.934 1.00 97.00 268 GLU A CA 1
ATOM 2072 C C . GLU A 1 268 ? -21.716 -7.930 7.267 1.00 97.00 268 GLU A C 1
ATOM 2074 O O . GLU A 1 268 ? -21.831 -7.859 6.046 1.00 97.00 268 GLU A O 1
ATOM 2079 N N . LYS A 1 269 ? -21.528 -6.853 8.040 1.00 97.38 269 LYS A N 1
ATOM 2080 C CA . LYS A 1 269 ? -21.495 -5.480 7.518 1.00 97.38 269 LYS A CA 1
ATOM 2081 C C . LYS A 1 269 ? -20.369 -5.279 6.511 1.00 97.38 269 LYS A C 1
ATOM 2083 O O . LYS A 1 269 ? -20.580 -4.671 5.465 1.00 97.38 269 LYS A O 1
ATOM 2088 N N . LEU A 1 270 ? -19.171 -5.802 6.799 1.00 97.75 270 LEU A N 1
ATOM 2089 C CA . LEU A 1 270 ? -18.061 -5.700 5.855 1.00 97.75 270 LEU A CA 1
ATOM 2090 C C . LEU A 1 270 ? -18.332 -6.517 4.584 1.00 97.75 270 LEU A C 1
ATOM 2092 O O . LEU A 1 270 ? -18.032 -6.045 3.494 1.00 97.75 270 LEU A O 1
ATOM 2096 N N . ARG A 1 271 ? -18.921 -7.715 4.695 1.00 96.75 271 ARG A N 1
ATOM 2097 C CA . ARG A 1 271 ? -19.306 -8.528 3.527 1.00 96.75 271 ARG A CA 1
ATOM 2098 C C . ARG A 1 271 ? -20.363 -7.842 2.670 1.00 96.75 271 ARG A C 1
ATOM 2100 O O . ARG A 1 271 ? -20.227 -7.842 1.452 1.00 96.75 271 ARG A O 1
ATOM 2107 N N . GLU A 1 272 ? -21.376 -7.246 3.292 1.00 95.81 272 GLU A N 1
ATOM 2108 C CA . GLU A 1 272 ? -22.403 -6.469 2.595 1.00 95.81 272 GLU A CA 1
ATOM 2109 C C . GLU A 1 272 ? -21.780 -5.286 1.843 1.00 95.81 272 GLU A C 1
ATOM 2111 O O . GLU A 1 272 ? -22.083 -5.078 0.670 1.00 95.81 272 GLU A O 1
ATOM 2116 N N . LEU A 1 273 ? -20.837 -4.577 2.476 1.00 96.25 273 LEU A N 1
ATOM 2117 C CA . LEU A 1 273 ? -20.093 -3.486 1.845 1.00 96.25 273 LEU A CA 1
ATOM 2118 C C . LEU A 1 273 ? -19.208 -3.961 0.679 1.00 96.25 273 LEU A C 1
ATOM 2120 O O . LEU A 1 273 ? -19.116 -3.274 -0.336 1.00 96.25 273 LEU A O 1
ATOM 2124 N N . CYS A 1 274 ? -18.535 -5.108 0.818 1.00 94.69 274 CYS A N 1
ATOM 2125 C CA . CYS A 1 274 ? -17.686 -5.676 -0.233 1.00 94.69 274 CYS A CA 1
ATOM 2126 C C . CYS A 1 274 ? -18.485 -6.201 -1.432 1.00 94.69 274 CYS A C 1
ATOM 2128 O O . CYS A 1 274 ? -17.951 -6.231 -2.540 1.00 94.69 274 CYS A O 1
ATOM 2130 N N . GLY A 1 275 ? -19.736 -6.610 -1.216 1.00 92.56 275 GLY A N 1
ATOM 2131 C CA . GLY A 1 275 ? -20.567 -7.214 -2.247 1.00 92.56 275 GLY A CA 1
ATOM 2132 C C . GLY A 1 275 ? -20.200 -8.677 -2.545 1.00 92.56 275 GLY A C 1
ATOM 2133 O O . GLY A 1 275 ? -19.498 -9.330 -1.764 1.00 92.56 275 GLY A O 1
ATOM 2134 N N . PRO A 1 276 ? -20.724 -9.239 -3.649 1.00 89.25 276 PRO A N 1
ATOM 2135 C CA . PRO A 1 276 ? -20.485 -10.628 -4.025 1.00 89.25 276 PRO A CA 1
ATOM 2136 C C . PRO A 1 276 ? -19.001 -10.898 -4.312 1.00 89.25 276 PRO A C 1
ATOM 2138 O O . PRO A 1 276 ? -18.239 -10.006 -4.676 1.00 89.25 276 PRO A O 1
ATOM 2141 N N . TYR A 1 277 ? -18.582 -12.158 -4.157 1.00 80.69 277 TYR A N 1
ATOM 2142 C CA . TYR A 1 277 ? -17.190 -12.547 -4.413 1.00 80.69 277 TYR A CA 1
ATOM 2143 C C . TYR A 1 277 ? -16.830 -12.545 -5.909 1.00 80.69 277 TYR A C 1
ATOM 2145 O O . TYR A 1 277 ? -15.645 -12.463 -6.239 1.00 80.69 277 TYR A O 1
ATOM 2153 N N . ASP A 1 278 ? -17.833 -12.678 -6.782 1.00 78.00 278 ASP A N 1
ATOM 2154 C CA . ASP A 1 278 ? -17.706 -12.640 -8.236 1.00 78.00 278 ASP A CA 1
ATOM 2155 C C . ASP A 1 278 ? -18.198 -11.279 -8.742 1.00 78.00 278 ASP A C 1
ATOM 2157 O O . ASP A 1 278 ? -19.314 -10.864 -8.431 1.00 78.00 278 ASP A O 1
ATOM 2161 N N . VAL A 1 279 ? -17.332 -10.576 -9.468 1.00 70.00 279 VAL A N 1
ATOM 2162 C CA . VAL A 1 279 ? -17.583 -9.236 -10.020 1.00 70.00 279 VAL A CA 1
ATOM 2163 C C . VAL A 1 279 ? -18.223 -9.281 -11.410 1.00 70.00 279 VAL A C 1
ATOM 2165 O O . VAL A 1 279 ? -18.716 -8.251 -11.862 1.00 70.00 279 VAL A O 1
ATOM 2168 N N . ASP A 1 280 ? -18.234 -10.448 -12.064 1.00 66.31 280 ASP A N 1
ATOM 2169 C CA . ASP A 1 280 ? -18.742 -10.634 -13.430 1.00 66.31 280 ASP A CA 1
ATOM 2170 C C . ASP A 1 280 ? -20.125 -11.328 -13.481 1.00 66.31 280 ASP A C 1
ATOM 2172 O O . ASP A 1 280 ? -20.605 -11.655 -14.572 1.00 66.31 280 ASP A O 1
ATOM 2176 N N . MET A 1 281 ? -20.778 -11.547 -12.328 1.00 43.75 281 MET A N 1
ATOM 2177 C CA . MET A 1 281 ? -22.156 -12.068 -12.231 1.00 43.75 281 MET A CA 1
ATOM 2178 C C . MET A 1 281 ? -23.209 -10.977 -12.031 1.00 43.75 281 MET A C 1
ATOM 2180 O O . MET A 1 281 ? -22.989 -10.071 -11.197 1.00 43.75 281 MET A O 1
#

Radius of gyration: 20.38 Å; Cα contacts (8 Å, |Δi|>4): 521; chains: 1; bounding box: 47×49×56 Å

Sequence (281 aa):
MDSENFGFVVEWYDSQADLMREYQLTVFKPHKGPLEVAMYDPKAHRSFLKRMPIPDLKIEDLTVGSTVTVYARHLKVKAYADAHTRSALESKRTSLAMLLQPPAFPRLGQIMSSIESGGLKIKKFRLVNDGGPVVALEVMGDDADLLWSQSCGNLPKASFKQVSRGEIEPYFTNKERFPCTAAFDHCTLCIIRPHALKAGKAGEIIAAIQNAGLEISAAEMLHLQHAEAAELLDVYKGVVPYHKEMVDGMSIAPMLALEVRAEDAAVEKLRELCGPYDVDM

Solvent-accessible surface area (backbone atoms only — not comparable to full-atom values): 15348 Å² total; per-residue (Å²): 131,88,52,54,69,37,41,28,30,27,37,34,76,37,83,91,75,76,41,82,42,68,33,41,38,38,41,32,47,46,98,71,74,52,34,27,40,29,30,34,28,76,88,78,74,40,78,73,36,70,78,44,79,38,75,90,57,55,78,90,57,72,40,74,75,31,57,42,76,58,93,95,37,64,34,33,27,69,37,62,64,43,69,65,37,40,51,74,69,45,73,55,51,36,72,52,35,36,33,33,28,65,86,30,55,94,42,43,15,60,52,46,35,32,36,44,76,45,61,35,41,82,75,42,42,32,34,23,33,75,98,49,69,30,37,42,36,31,35,34,20,71,47,28,73,60,36,46,48,70,43,51,59,87,55,62,73,80,25,51,43,80,49,57,83,93,58,47,62,48,66,81,68,35,53,86,79,26,28,77,43,64,76,92,59,53,53,34,84,44,72,46,48,23,67,45,48,74,69,58,39,52,12,59,52,45,38,51,44,46,72,72,69,36,44,77,53,18,37,41,51,48,61,41,51,58,69,56,28,42,62,76,47,47,90,39,60,89,73,44,97,56,43,66,60,52,27,53,53,44,32,58,39,54,27,41,41,30,37,33,27,28,97,70,60,27,56,58,54,50,44,63,72,67,50,70,96,59,88,90,115

pLDDT: mean 91.63, std 7.12, range [43.75, 98.62]

InterPro domains:
  IPR006602 DM10 domain [PS51336] (2-93)
  IPR006602 DM10 domain [SM00676] (2-93)
  IPR034907 Nucleoside diphosphate kinase-like domain [PF00334] (188-279)
  IPR034907 Nucleoside diphosphate kinase-like domain [SM00562] (185-280)
  IPR036850 Nucleoside diphosphate kinase-like domain superfamily [G3DSA:3.30.70.141] (181-281)
  IPR036850 Nucleoside diphosphate kinase-like domain superfamily [SSF54919] (186-279)

Secondary structure (DSSP, 8-state):
-PPEEEEEEEEEEETTTTEEEEEEEEEEE-SSSSEEEEEEETTTTEEEEEEEEETT--GGG--TT-EEEETTEEEEEEEESSHHHHHHHHTTEEEEEEEE-GGGGGGHHHHHHHHHHTT-EEEEEEEEESSSEEEEEEEEEETHHHHHHHHHTTS-GGGEEEEPGGGHHHHHH-TTTS-B----SSEEEEEE-HHHHHTT-HHHHHHHHHHTT-EEEEEEEE---HHHHHHHTGGGTTTSTTHHHHHHHHHSS-EEEEEEE-SS-HHHHHHHHH--S-S--

Foldseek 3Di:
DAFDKWKFWWWFQDPVVRDIAIWIKMWTHDPDDAIWIWIARPVVRGTPGDTDGDRPDDLLQQDAQGWDDDPNTTIHTNGTPDPVNCCVRPVQKDKWKKKFDPVCLLQQLVLLLLCVVLAKAWPWWWFWDPVHTIIITMIMGRNSVVSNCVSCVPPDPNRIDTDDPVGNVCCQPVCVNTPWQDPPPQKDKDKAFPVCSVVSNSSVVSNLLVVLVKDFRIKTKDADALVRLCVVQVVCVVVDPCSVVSSCRRNRGIMMMTIIHDPDDRVVSVDVSVDDPDPVD